Protein AF-A0A1H9R462-F1 (afdb_monomer_lite)

Secondary structure (DSSP, 8-state):
----HHHHHHHHHHHHHHHHTTT---THHHHHHHHHHHHHTT--HHHHHHHHH----TTTTHHHHHHHHHHHTT--HHHHHHHHHHSPPB-TTSTTSB--IIIIIHHHHHHSHHHHHHHHHHHHHHHSTTT--S-HHHHHHHIIIIIHHHHHHHHHHHHHHHHTT---SS-SSHHHHHHHHHHHHHHHHHT-

Foldseek 3Di:
DADFLVNLLVLLVVLCVVVVVVVDDPPCVLLVQLLLLCVLLVHDGLLSSLSSQDDPPVVSLSLVVSLVVCVVVPYDPLSSQLSVLQRWAQDCPDPVRTDDQLPRNLVSLLPRPSSLSSLLSSLLSLPDPVVPPDDPVVSCCPNVVHSVSSLLSSLVSVVVCVVVVDDDRADSPPVRRSVVSVVSVVVVVVVD

Organism: NCBI:txid587636

Sequence (192 aa):
MSFTLDEAIALADSAHRGAVELGHRRGGDRRYAVRRLAEAAGYGPAYQVVAALHDDDEERGLGPLLLHRARDVGAPPEVVAALDSITRRPDPDGPSGWEDYQGSLVPRAAADDIGRVVMLLDGLVAMLPWHAQEPAEAWRLHVELRHVPAQATLLAAEALRRADGLPGSFPVERGAFVRWGIALETRLRGSA

Structure (mmCIF, N/CA/C/O backbone):
data_AF-A0A1H9R462-F1
#
_entry.id   AF-A0A1H9R462-F1
#
loop_
_atom_site.group_PDB
_atom_site.id
_atom_site.type_symbol
_atom_site.label_atom_id
_atom_site.label_alt_id
_atom_site.label_comp_id
_atom_site.label_asym_id
_atom_site.label_entity_id
_atom_site.label_seq_id
_atom_site.pdbx_PDB_ins_code
_atom_site.Cartn_x
_atom_site.Cartn_y
_atom_site.Cartn_z
_atom_site.occupancy
_atom_site.B_iso_or_equiv
_atom_site.auth_seq_id
_atom_site.auth_comp_id
_atom_site.auth_asym_id
_atom_site.auth_atom_id
_atom_site.pdbx_PDB_model_num
ATOM 1 N N . MET A 1 1 ? -15.112 -15.935 13.317 1.00 51.16 1 MET A N 1
ATOM 2 C CA . MET A 1 1 ? -13.764 -15.706 13.879 1.00 51.16 1 MET A CA 1
ATOM 3 C C . MET A 1 1 ? -13.232 -14.439 13.236 1.00 51.16 1 MET A C 1
ATOM 5 O O . MET A 1 1 ? -13.483 -14.259 12.054 1.00 51.16 1 MET A O 1
ATOM 9 N N . SER A 1 2 ? -12.635 -13.524 13.999 1.00 76.06 2 SER A N 1
ATOM 10 C CA . SER A 1 2 ? -12.052 -12.299 13.440 1.00 76.06 2 SER A CA 1
ATOM 11 C C . SER A 1 2 ? -10.657 -12.612 12.914 1.00 76.06 2 SER A C 1
ATOM 13 O O . SER A 1 2 ? -9.812 -13.006 13.711 1.00 76.06 2 SER A O 1
ATOM 15 N N . PHE A 1 3 ? -10.428 -12.434 11.616 1.00 86.50 3 PHE A N 1
ATOM 16 C CA . PHE A 1 3 ? -9.107 -12.566 11.004 1.00 86.50 3 PHE A CA 1
ATOM 17 C C . PHE A 1 3 ? -8.104 -11.603 11.657 1.00 86.50 3 PHE A C 1
ATOM 19 O O . PHE A 1 3 ? -8.355 -10.399 11.755 1.00 86.50 3 PHE A O 1
ATOM 26 N N . THR A 1 4 ? -6.987 -12.140 12.129 1.00 91.75 4 THR A N 1
ATOM 27 C CA . THR A 1 4 ? -5.971 -11.450 12.929 1.00 91.75 4 THR A CA 1
ATOM 28 C C . THR A 1 4 ? -4.704 -11.160 12.125 1.00 91.75 4 THR A C 1
ATOM 30 O O . THR A 1 4 ? -4.478 -11.707 11.045 1.00 91.75 4 THR A O 1
ATOM 33 N N . LEU A 1 5 ? -3.833 -10.309 12.676 1.00 91.38 5 LEU A N 1
ATOM 34 C CA . LEU A 1 5 ? -2.513 -10.053 12.099 1.00 91.38 5 LEU A CA 1
ATOM 35 C C . LEU A 1 5 ? -1.640 -11.317 12.055 1.00 91.38 5 LEU A C 1
ATOM 37 O O . LEU A 1 5 ? -0.950 -11.536 11.065 1.00 91.38 5 LEU A O 1
ATOM 41 N N . ASP A 1 6 ? -1.699 -12.163 13.083 1.00 90.44 6 ASP A N 1
ATOM 42 C CA . ASP A 1 6 ? -0.918 -13.404 13.127 1.00 90.44 6 ASP A CA 1
ATOM 43 C C . ASP A 1 6 ? -1.380 -14.398 12.054 1.00 90.44 6 ASP A C 1
ATOM 45 O O . ASP A 1 6 ? -0.556 -15.014 11.377 1.00 90.44 6 ASP A O 1
ATOM 49 N N . GLU A 1 7 ? -2.693 -14.508 11.829 1.00 91.94 7 GLU A N 1
ATOM 50 C CA . GLU A 1 7 ? -3.252 -15.309 10.733 1.00 91.94 7 GLU A CA 1
ATOM 51 C C . GLU A 1 7 ? -2.858 -14.746 9.366 1.00 91.94 7 GLU A C 1
ATOM 53 O O . GLU A 1 7 ? -2.502 -15.509 8.466 1.00 91.94 7 GLU A O 1
ATOM 58 N N . ALA A 1 8 ? -2.859 -13.419 9.218 1.00 91.38 8 ALA A N 1
ATOM 59 C CA . ALA A 1 8 ? -2.396 -12.755 8.009 1.00 91.38 8 ALA A CA 1
ATOM 60 C C . ALA A 1 8 ? -0.920 -13.067 7.727 1.00 91.38 8 ALA A C 1
ATOM 62 O O . ALA A 1 8 ? -0.594 -13.467 6.613 1.00 91.38 8 ALA A O 1
ATOM 63 N N . ILE A 1 9 ? -0.043 -12.972 8.734 1.00 89.50 9 ILE A N 1
ATOM 64 C CA . ILE A 1 9 ? 1.383 -13.318 8.623 1.00 89.50 9 ILE A CA 1
ATOM 65 C C . ILE A 1 9 ? 1.553 -14.795 8.257 1.00 89.50 9 ILE A C 1
ATOM 67 O O . ILE A 1 9 ? 2.267 -15.111 7.307 1.00 89.50 9 ILE A O 1
ATOM 71 N N . ALA A 1 10 ? 0.857 -15.703 8.945 1.00 89.06 10 ALA A N 1
ATOM 72 C CA . ALA A 1 10 ? 0.939 -17.136 8.670 1.00 89.06 10 ALA A CA 1
ATOM 73 C C . ALA A 1 10 ? 0.482 -17.484 7.242 1.00 89.06 10 ALA A C 1
ATOM 75 O O . ALA A 1 10 ? 1.094 -18.329 6.577 1.00 89.06 10 ALA A O 1
ATOM 76 N N . LEU A 1 11 ? -0.568 -16.817 6.755 1.00 89.62 11 LEU A N 1
ATOM 77 C CA . LEU A 1 11 ? -1.058 -16.943 5.387 1.00 89.62 11 LEU A CA 1
ATOM 78 C C . LEU A 1 11 ? -0.012 -16.452 4.376 1.00 89.62 11 LEU A C 1
ATOM 80 O O . LEU A 1 11 ? 0.315 -17.169 3.424 1.00 89.62 11 LEU A O 1
ATOM 84 N N . ALA A 1 12 ? 0.537 -15.263 4.619 1.00 88.31 12 ALA A N 1
ATOM 85 C CA . ALA A 1 12 ? 1.594 -14.654 3.826 1.00 88.31 12 ALA A CA 1
ATOM 86 C C . ALA A 1 12 ? 2.819 -15.574 3.726 1.00 88.31 12 ALA A C 1
ATOM 88 O O . ALA A 1 12 ? 3.276 -15.894 2.628 1.00 88.31 12 ALA A O 1
ATOM 89 N N . ASP A 1 13 ? 3.319 -16.048 4.864 1.00 85.62 13 ASP A N 1
ATOM 90 C CA . ASP A 1 13 ? 4.461 -16.953 4.940 1.00 85.62 13 ASP A CA 1
ATOM 91 C C . ASP A 1 13 ? 4.166 -18.272 4.231 1.00 85.62 13 ASP A C 1
ATOM 93 O O . ASP A 1 13 ? 5.013 -18.789 3.506 1.00 85.62 13 ASP A O 1
ATOM 97 N N . SER A 1 14 ? 2.948 -18.804 4.363 1.00 85.00 14 SER A N 1
ATOM 98 C CA . SER A 1 14 ? 2.553 -20.013 3.645 1.00 85.00 14 SER A CA 1
ATOM 99 C C . SER A 1 14 ? 2.561 -19.859 2.134 1.00 85.00 14 SER A C 1
ATOM 101 O O . SER A 1 14 ? 2.881 -20.835 1.457 1.00 85.00 14 SER A O 1
ATOM 103 N N . ALA A 1 15 ? 2.173 -18.702 1.604 1.00 81.44 15 ALA A N 1
ATOM 104 C CA . ALA A 1 15 ? 2.236 -18.441 0.170 1.00 81.44 15 ALA A CA 1
ATOM 105 C C . ALA A 1 15 ? 3.695 -18.320 -0.309 1.00 81.44 15 ALA A C 1
ATOM 107 O O . ALA A 1 15 ? 4.037 -18.801 -1.384 1.00 81.44 15 ALA A O 1
ATOM 108 N N . HIS A 1 16 ? 4.575 -17.780 0.539 1.00 77.62 16 HIS A N 1
ATOM 109 C CA . HIS A 1 16 ? 5.984 -17.544 0.226 1.00 77.62 16 HIS A CA 1
ATOM 110 C C . HIS A 1 16 ? 6.918 -18.734 0.501 1.00 77.62 16 HIS A C 1
ATOM 112 O O . HIS A 1 16 ? 8.076 -18.711 0.087 1.00 77.62 16 HIS A O 1
ATOM 118 N N . ARG A 1 17 ? 6.473 -19.800 1.177 1.00 73.19 17 ARG A N 1
ATOM 119 C CA . ARG A 1 17 ? 7.340 -20.967 1.434 1.00 73.19 17 ARG A CA 1
ATOM 120 C C . ARG A 1 17 ? 7.866 -21.618 0.146 1.00 73.19 17 ARG A C 1
ATOM 122 O O . ARG A 1 17 ? 9.036 -21.971 0.108 1.00 73.19 17 ARG A O 1
ATOM 129 N N . GLY A 1 18 ? 7.072 -21.671 -0.927 1.00 60.94 18 GLY A N 1
ATOM 130 C CA . GLY A 1 18 ? 7.541 -22.142 -2.243 1.00 60.94 18 GLY A CA 1
ATOM 131 C C . GLY A 1 18 ? 8.432 -21.140 -2.997 1.00 60.94 18 GLY A C 1
ATOM 132 O O . GLY A 1 18 ? 9.123 -21.504 -3.942 1.00 60.94 18 GLY A O 1
ATOM 133 N N . ALA A 1 19 ? 8.444 -19.875 -2.569 1.00 55.03 19 ALA A N 1
ATOM 134 C CA . ALA A 1 19 ? 9.160 -18.778 -3.215 1.00 55.03 19 ALA A CA 1
ATOM 135 C C . ALA A 1 19 ? 10.650 -18.699 -2.816 1.00 55.03 19 ALA A C 1
ATOM 137 O O . ALA A 1 19 ? 11.483 -18.252 -3.611 1.00 55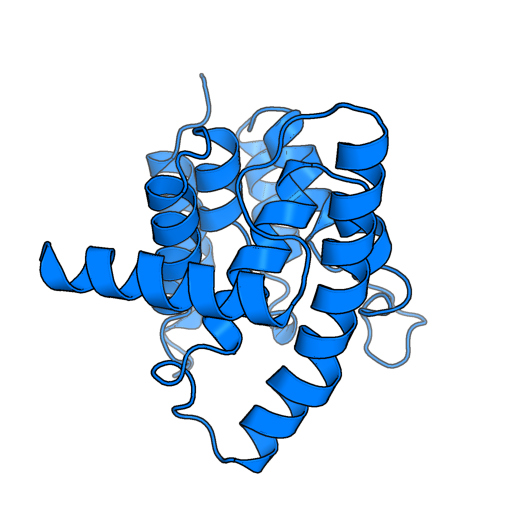.03 19 ALA A O 1
ATOM 138 N N . VAL A 1 20 ? 10.980 -19.132 -1.593 1.00 51.19 20 VAL A N 1
ATOM 139 C CA . VAL A 1 20 ? 12.338 -19.101 -1.014 1.00 51.19 20 VAL A CA 1
ATOM 140 C C . VAL A 1 20 ? 13.232 -20.210 -1.581 1.00 51.19 20 VAL A C 1
ATOM 142 O O . VAL A 1 20 ? 14.434 -20.007 -1.740 1.00 51.19 20 VAL A O 1
ATOM 145 N N . GLU A 1 21 ? 12.656 -21.358 -1.943 1.00 47.78 21 GLU A N 1
ATOM 146 C CA . GLU A 1 21 ? 13.393 -22.499 -2.513 1.00 47.78 21 GLU A CA 1
ATOM 147 C C . GLU A 1 21 ? 13.945 -22.210 -3.921 1.00 47.78 21 GLU A C 1
ATOM 149 O O . GLU A 1 21 ? 14.945 -22.792 -4.331 1.00 47.78 21 GLU A O 1
ATOM 154 N N . LEU A 1 22 ? 13.367 -21.235 -4.630 1.00 45.72 22 LEU A N 1
ATOM 155 C CA . LEU A 1 22 ? 13.790 -20.794 -5.964 1.00 45.72 22 LEU A CA 1
ATOM 156 C C . LEU A 1 22 ? 14.885 -19.706 -5.932 1.00 45.72 22 LEU A C 1
ATOM 158 O O . LEU A 1 22 ? 15.111 -19.014 -6.923 1.00 45.72 22 LEU A O 1
ATOM 162 N N . GLY A 1 23 ? 15.568 -19.513 -4.797 1.00 39.75 23 GLY A N 1
ATOM 163 C CA . GLY A 1 23 ? 16.741 -18.632 -4.690 1.00 39.75 23 GLY A CA 1
ATOM 164 C C . GLY A 1 23 ? 16.439 -17.129 -4.699 1.00 39.75 23 GLY A C 1
ATOM 165 O O . GLY A 1 23 ? 17.341 -16.322 -4.912 1.00 39.75 23 GLY A O 1
ATOM 166 N N . HIS A 1 24 ? 15.185 -16.732 -4.477 1.00 47.50 24 HIS A N 1
ATOM 167 C CA . HIS A 1 24 ? 14.791 -15.322 -4.443 1.00 47.50 24 HIS A CA 1
ATOM 168 C C . HIS A 1 24 ? 14.970 -14.770 -3.023 1.00 47.50 24 HIS A C 1
ATOM 170 O O . HIS A 1 24 ? 14.649 -15.442 -2.036 1.00 47.50 24 HIS A O 1
ATOM 176 N N . ARG A 1 25 ? 15.523 -13.550 -2.908 1.00 48.66 25 ARG A N 1
ATOM 177 C CA . ARG A 1 25 ? 15.675 -12.854 -1.619 1.00 48.66 25 ARG A CA 1
ATOM 178 C C . ARG A 1 25 ? 14.323 -12.836 -0.905 1.00 48.66 25 ARG A C 1
ATOM 180 O O . ARG A 1 25 ? 13.289 -12.633 -1.530 1.00 48.66 25 ARG A O 1
ATOM 187 N N . ARG A 1 26 ? 14.344 -13.082 0.409 1.00 48.25 26 ARG A N 1
ATOM 188 C CA . ARG A 1 26 ? 13.148 -13.184 1.254 1.00 48.25 26 ARG A CA 1
ATOM 189 C C . ARG A 1 26 ? 12.235 -11.968 1.028 1.00 48.25 26 ARG A C 1
ATOM 191 O O . ARG A 1 26 ? 12.470 -10.924 1.628 1.00 48.25 26 ARG A O 1
ATOM 198 N N . GLY A 1 27 ? 11.130 -12.143 0.297 1.00 46.62 27 GLY A N 1
ATOM 199 C CA . GLY A 1 27 ? 9.995 -11.202 0.278 1.00 46.62 27 GLY A CA 1
ATOM 200 C C . GLY A 1 27 ? 9.413 -10.926 1.676 1.00 46.62 27 GLY A C 1
ATOM 201 O O . GLY A 1 27 ? 8.557 -10.066 1.854 1.00 46.62 27 GLY A O 1
ATOM 202 N N . GLY A 1 28 ? 9.896 -11.635 2.704 1.00 54.47 28 GLY A N 1
ATOM 203 C CA . GLY A 1 28 ? 9.675 -11.318 4.110 1.00 54.47 28 GLY A CA 1
ATOM 204 C C . GLY A 1 28 ? 10.279 -9.988 4.576 1.00 54.47 28 GLY A C 1
ATOM 205 O O . GLY A 1 28 ? 9.722 -9.421 5.501 1.00 54.47 28 GLY A O 1
ATOM 206 N N . ASP A 1 29 ? 11.346 -9.449 3.968 1.00 69.38 29 ASP A N 1
ATOM 207 C CA . ASP A 1 29 ? 11.977 -8.212 4.478 1.00 69.38 29 ASP A CA 1
ATOM 208 C C . ASP A 1 29 ? 11.144 -6.958 4.151 1.00 69.38 29 ASP A C 1
ATOM 210 O O . ASP A 1 29 ? 10.842 -6.146 5.024 1.00 69.38 29 ASP A O 1
ATOM 214 N N . ARG A 1 30 ? 10.656 -6.849 2.908 1.00 78.88 30 ARG A N 1
ATOM 215 C CA . ARG A 1 30 ? 9.861 -5.696 2.458 1.00 78.88 30 ARG A CA 1
ATOM 216 C C . ARG A 1 30 ? 8.486 -5.644 3.120 1.00 78.88 30 ARG A C 1
ATOM 218 O O . ARG A 1 30 ? 8.136 -4.626 3.711 1.00 78.88 30 ARG A O 1
ATOM 225 N N . ARG A 1 31 ? 7.741 -6.755 3.122 1.00 83.19 31 ARG A N 1
ATOM 226 C CA . ARG A 1 31 ? 6.412 -6.823 3.760 1.00 83.19 31 ARG A CA 1
ATOM 227 C C . ARG A 1 31 ? 6.478 -6.568 5.261 1.00 83.19 31 ARG A C 1
ATOM 229 O O . ARG A 1 31 ? 5.664 -5.831 5.819 1.00 83.19 31 ARG A O 1
ATOM 236 N N . TYR A 1 32 ? 7.511 -7.102 5.908 1.00 84.44 32 TYR A N 1
ATOM 237 C CA . TYR A 1 32 ? 7.790 -6.818 7.308 1.00 84.44 32 TYR A CA 1
ATOM 238 C C . TYR A 1 32 ? 8.120 -5.339 7.549 1.00 84.44 32 TYR A C 1
ATOM 240 O O . TYR A 1 32 ? 7.593 -4.754 8.497 1.00 84.44 32 TYR A O 1
ATOM 248 N N . ALA A 1 33 ? 8.939 -4.714 6.696 1.00 86.88 33 ALA A N 1
ATOM 249 C CA . ALA A 1 33 ? 9.275 -3.297 6.803 1.00 86.88 33 ALA A CA 1
ATOM 250 C C . ALA A 1 33 ? 8.039 -2.396 6.646 1.00 86.88 33 ALA A C 1
ATOM 252 O O . ALA A 1 33 ? 7.818 -1.520 7.483 1.00 86.88 33 ALA A O 1
ATOM 253 N N . VAL A 1 34 ? 7.187 -2.648 5.647 1.00 91.44 34 VAL A N 1
ATOM 254 C CA . VAL A 1 34 ? 5.936 -1.895 5.441 1.00 91.44 34 VAL A CA 1
ATOM 255 C C . VAL A 1 34 ? 5.006 -2.043 6.644 1.00 91.44 34 VAL A C 1
ATOM 257 O O . VAL A 1 34 ? 4.507 -1.040 7.156 1.00 91.44 34 VAL A O 1
ATOM 260 N N . ARG A 1 35 ? 4.829 -3.266 7.167 1.00 91.88 35 ARG A N 1
ATOM 261 C CA . ARG A 1 35 ? 4.034 -3.516 8.381 1.00 91.88 35 ARG A CA 1
ATOM 262 C C . ARG A 1 35 ? 4.568 -2.727 9.577 1.00 91.88 35 ARG A C 1
ATOM 264 O O . ARG A 1 35 ? 3.791 -2.069 10.265 1.00 91.88 35 ARG A O 1
ATOM 271 N N . ARG A 1 36 ? 5.884 -2.757 9.813 1.00 90.38 36 ARG A N 1
ATOM 272 C CA . ARG A 1 36 ? 6.514 -2.005 10.910 1.00 90.38 36 ARG A CA 1
ATOM 273 C C . ARG A 1 36 ? 6.340 -0.500 10.759 1.00 90.38 36 ARG A C 1
ATOM 275 O O . ARG A 1 36 ? 6.131 0.178 11.758 1.00 90.38 36 ARG A O 1
ATOM 282 N N . LEU A 1 37 ? 6.425 0.029 9.539 1.00 90.56 37 LEU A N 1
ATOM 283 C CA . LEU A 1 37 ? 6.165 1.447 9.294 1.00 90.56 37 LEU A CA 1
ATOM 284 C C . LEU A 1 37 ? 4.698 1.800 9.543 1.00 90.56 37 LEU A C 1
ATOM 286 O O . LEU A 1 37 ? 4.434 2.836 10.147 1.00 90.56 37 LEU A O 1
ATOM 290 N N . ALA A 1 38 ? 3.758 0.943 9.136 1.00 92.56 38 ALA A N 1
ATOM 291 C CA . ALA A 1 38 ? 2.337 1.146 9.405 1.00 92.56 38 ALA A CA 1
ATOM 292 C C . ALA A 1 38 ? 2.059 1.197 10.918 1.00 92.56 38 ALA A C 1
ATOM 294 O O . ALA A 1 38 ? 1.419 2.131 11.400 1.00 92.56 38 ALA A O 1
ATOM 295 N N . GLU A 1 39 ? 2.609 0.244 11.672 1.00 92.12 39 GLU A N 1
ATOM 296 C CA . GLU A 1 39 ? 2.528 0.195 13.134 1.00 92.12 39 GLU A CA 1
ATOM 297 C C . GLU A 1 39 ? 3.143 1.447 13.782 1.00 92.12 39 GLU A C 1
ATOM 299 O O . GLU A 1 39 ? 2.500 2.121 14.585 1.00 92.12 39 GLU A O 1
ATOM 304 N N . ALA A 1 40 ? 4.361 1.819 13.382 1.00 90.31 40 ALA A N 1
ATOM 305 C CA . ALA A 1 40 ? 5.079 2.961 13.944 1.00 90.31 40 ALA A CA 1
ATOM 306 C C . ALA A 1 40 ? 4.424 4.314 13.627 1.00 90.31 40 ALA A C 1
ATOM 308 O O . ALA A 1 40 ? 4.543 5.262 14.404 1.00 90.31 40 ALA A O 1
ATOM 309 N N . ALA A 1 41 ? 3.732 4.409 12.492 1.00 89.44 41 ALA A N 1
ATOM 310 C CA . ALA A 1 41 ? 2.932 5.568 12.115 1.00 89.44 41 ALA A CA 1
ATOM 311 C C . ALA A 1 41 ? 1.571 5.622 12.839 1.00 89.44 41 ALA A C 1
ATOM 313 O O . ALA A 1 41 ? 0.816 6.571 12.631 1.00 89.44 41 ALA A O 1
ATOM 314 N N . GLY A 1 42 ? 1.259 4.637 13.690 1.00 90.44 42 GLY A N 1
ATOM 315 C CA . GLY A 1 42 ? 0.027 4.583 14.475 1.00 90.44 42 GLY A CA 1
ATOM 316 C C . GLY A 1 42 ? -1.195 4.111 13.688 1.00 90.44 42 GLY A C 1
ATOM 317 O O . GLY A 1 42 ? -2.321 4.369 14.112 1.00 90.44 42 GLY A O 1
ATOM 318 N N . TYR A 1 43 ? -1.007 3.444 12.545 1.00 91.81 43 TYR A N 1
ATOM 319 C CA . TYR A 1 43 ? -2.128 2.895 11.789 1.00 91.81 43 TYR A CA 1
ATOM 320 C C . TYR A 1 43 ? -2.723 1.658 12.468 1.00 91.81 43 TYR A C 1
ATOM 322 O O . TYR A 1 43 ? -2.019 0.816 13.036 1.00 91.81 43 TYR A O 1
ATOM 330 N N . GLY A 1 44 ? -4.051 1.556 12.385 1.00 91.62 44 GLY A N 1
ATOM 331 C CA . GLY A 1 44 ? -4.821 0.500 13.032 1.00 91.62 44 GLY A CA 1
ATOM 332 C C . GLY A 1 44 ? -4.586 -0.902 12.446 1.00 91.62 44 GLY A C 1
ATOM 333 O O . GLY A 1 44 ? -3.936 -1.052 11.408 1.00 91.62 44 GLY A O 1
ATOM 334 N N . PRO A 1 45 ? -5.165 -1.944 13.073 1.00 93.38 45 PRO A N 1
ATOM 335 C CA . PRO A 1 45 ? -4.908 -3.343 12.720 1.00 93.38 45 PRO A CA 1
ATOM 336 C C . PRO A 1 45 ? -5.148 -3.692 11.246 1.00 93.38 45 PRO A C 1
ATOM 338 O O . PRO A 1 45 ? -4.362 -4.434 10.666 1.00 93.38 45 PRO A O 1
ATOM 341 N N . ALA A 1 46 ? -6.177 -3.119 10.611 1.00 95.06 46 ALA A N 1
ATOM 342 C CA . ALA A 1 46 ? -6.487 -3.390 9.205 1.00 95.06 46 ALA A CA 1
ATOM 343 C C . ALA A 1 46 ? -5.334 -3.001 8.258 1.00 95.06 46 ALA A C 1
ATOM 345 O O . ALA A 1 46 ? -4.993 -3.763 7.359 1.00 95.06 46 ALA A O 1
ATOM 346 N N . TYR A 1 47 ? -4.661 -1.873 8.509 1.00 95.50 47 TYR A N 1
ATOM 347 C CA . TYR A 1 47 ? -3.497 -1.441 7.727 1.00 95.50 47 TYR A CA 1
ATOM 348 C C . TYR A 1 47 ? -2.325 -2.404 7.874 1.00 95.50 47 TYR A C 1
ATOM 350 O O . TYR A 1 47 ? -1.641 -2.702 6.902 1.00 95.50 47 TYR A O 1
ATOM 358 N N . GLN A 1 48 ? -2.101 -2.907 9.088 1.00 94.50 48 GLN A N 1
ATOM 359 C CA . GLN A 1 48 ? -1.022 -3.850 9.368 1.00 94.50 48 GLN A CA 1
ATOM 360 C C . GLN A 1 48 ? -1.293 -5.216 8.732 1.00 94.50 48 GLN A C 1
ATOM 362 O O . GLN A 1 48 ? -0.370 -5.835 8.210 1.00 94.50 48 GLN A O 1
ATOM 367 N N . VAL A 1 49 ? -2.554 -5.662 8.729 1.00 95.25 49 VAL A N 1
ATOM 368 C CA . VAL A 1 49 ? -2.992 -6.886 8.044 1.00 95.25 49 VAL A CA 1
ATOM 369 C C . VAL A 1 49 ? -2.784 -6.763 6.535 1.00 95.25 49 VAL A C 1
ATOM 371 O O . VAL A 1 49 ? -2.163 -7.636 5.932 1.00 95.25 49 VAL A O 1
ATOM 374 N N . VAL A 1 50 ? -3.238 -5.664 5.926 1.00 96.44 50 VAL A N 1
ATOM 375 C CA . VAL A 1 50 ? -3.036 -5.420 4.490 1.00 96.44 50 VAL A CA 1
ATOM 376 C C . VAL A 1 50 ? -1.544 -5.284 4.180 1.00 96.44 50 VAL A C 1
ATOM 378 O O . VAL A 1 50 ? -1.077 -5.875 3.219 1.00 96.44 50 VAL A O 1
ATOM 381 N N . ALA A 1 51 ? -0.756 -4.621 5.028 1.00 94.06 51 ALA A N 1
ATOM 382 C CA . ALA A 1 51 ? 0.699 -4.556 4.887 1.00 94.06 51 ALA A CA 1
ATOM 383 C C . ALA A 1 51 ? 1.399 -5.921 5.047 1.00 94.06 51 ALA A C 1
ATOM 385 O O . ALA A 1 51 ? 2.452 -6.135 4.459 1.00 94.06 51 ALA A O 1
ATOM 386 N N . ALA A 1 52 ? 0.849 -6.867 5.808 1.00 91.62 52 ALA A N 1
ATOM 387 C CA . ALA A 1 52 ? 1.404 -8.221 5.887 1.00 91.62 52 ALA A CA 1
ATOM 388 C C . ALA A 1 52 ? 1.103 -9.048 4.622 1.00 91.62 52 ALA A C 1
ATOM 390 O O . ALA A 1 52 ? 1.902 -9.901 4.230 1.00 91.62 52 ALA A O 1
ATOM 391 N N . LEU A 1 53 ? -0.047 -8.787 3.997 1.00 92.31 53 LEU A N 1
ATOM 392 C CA . LEU A 1 53 ? -0.572 -9.539 2.857 1.00 92.31 53 LEU A CA 1
ATOM 393 C C . LEU A 1 53 ? -0.307 -8.889 1.497 1.00 92.31 53 LEU A C 1
ATOM 395 O O . LEU A 1 53 ? -0.473 -9.569 0.489 1.00 92.31 53 LEU A O 1
ATOM 399 N N . HIS A 1 54 ? 0.082 -7.612 1.444 1.00 90.56 54 HIS A N 1
ATOM 400 C CA . HIS A 1 54 ? 0.484 -6.992 0.187 1.00 90.56 54 HIS A CA 1
ATOM 401 C C . HIS A 1 54 ? 1.720 -7.709 -0.343 1.00 90.56 54 HIS A C 1
ATOM 403 O O . HIS A 1 54 ? 2.613 -8.087 0.418 1.00 90.56 54 HIS A O 1
ATOM 409 N N . ASP A 1 55 ? 1.742 -7.908 -1.647 1.00 80.94 55 ASP A N 1
ATOM 410 C CA . ASP A 1 55 ? 2.828 -8.574 -2.335 1.00 80.94 55 ASP A CA 1
ATOM 411 C C . ASP A 1 55 ? 2.997 -7.912 -3.695 1.00 80.94 55 ASP A C 1
ATOM 413 O O . ASP A 1 55 ? 2.008 -7.582 -4.357 1.00 80.94 55 ASP A O 1
ATOM 417 N N . ASP A 1 56 ? 4.246 -7.686 -4.077 1.00 67.81 56 ASP A N 1
ATOM 418 C CA . ASP A 1 56 ? 4.633 -7.103 -5.352 1.00 67.81 56 ASP A CA 1
ATOM 419 C C . ASP A 1 56 ? 5.261 -8.129 -6.309 1.00 67.81 56 ASP A C 1
ATOM 421 O O . ASP A 1 56 ? 5.620 -7.766 -7.431 1.00 67.81 56 ASP A O 1
ATOM 425 N N . ASP A 1 57 ? 5.349 -9.407 -5.913 1.00 72.69 57 ASP A N 1
ATOM 426 C CA . ASP A 1 57 ? 5.790 -10.507 -6.777 1.00 72.69 57 ASP A CA 1
ATOM 427 C C . ASP A 1 57 ? 4.686 -10.900 -7.780 1.00 72.69 57 ASP A C 1
ATOM 429 O O . ASP A 1 57 ? 3.894 -11.837 -7.606 1.00 72.69 57 ASP A O 1
ATOM 433 N N . GLU A 1 58 ? 4.624 -10.113 -8.854 1.00 68.25 58 GLU A N 1
ATOM 434 C CA . GLU A 1 58 ? 3.704 -10.290 -9.978 1.00 68.25 58 GLU A CA 1
ATOM 435 C C . GLU A 1 58 ? 4.015 -11.548 -10.795 1.00 68.25 58 GLU A C 1
ATOM 437 O O . GLU A 1 58 ? 3.093 -12.206 -11.276 1.00 68.25 58 GLU A O 1
ATOM 442 N N . GLU A 1 59 ? 5.291 -11.930 -10.922 1.00 67.81 59 GLU A N 1
ATOM 443 C CA . GLU A 1 59 ? 5.708 -13.097 -11.714 1.00 67.81 59 GLU A CA 1
ATOM 444 C C . GLU A 1 59 ? 5.119 -14.401 -11.167 1.00 67.81 59 GLU A C 1
ATOM 446 O O . GLU A 1 59 ? 4.833 -15.332 -11.922 1.00 67.81 59 GLU A O 1
ATOM 451 N N . ARG A 1 60 ? 4.890 -14.462 -9.853 1.00 71.19 60 ARG A N 1
ATOM 452 C CA . ARG A 1 60 ? 4.314 -15.633 -9.183 1.00 71.19 60 ARG A CA 1
ATOM 453 C C . ARG A 1 60 ? 2.814 -15.540 -8.955 1.00 71.19 60 ARG A C 1
ATOM 455 O O . ARG A 1 60 ? 2.221 -16.502 -8.466 1.00 71.19 60 ARG A O 1
ATOM 462 N N . GLY A 1 61 ? 2.196 -14.404 -9.283 1.00 80.12 61 GLY A N 1
ATOM 463 C CA . GLY A 1 61 ? 0.772 -14.180 -9.047 1.00 80.12 61 GLY A CA 1
ATOM 464 C C . GLY A 1 61 ? 0.381 -14.328 -7.571 1.00 80.12 61 GLY A C 1
ATOM 465 O O . GLY A 1 61 ? -0.741 -14.748 -7.269 1.00 80.12 61 GLY A O 1
ATOM 466 N N . LEU A 1 62 ? 1.295 -14.013 -6.644 1.00 84.75 62 LEU A N 1
ATOM 467 C CA . LEU A 1 62 ? 1.057 -14.191 -5.210 1.00 84.75 62 LEU A CA 1
ATOM 468 C C . LEU A 1 62 ? 0.006 -13.220 -4.672 1.00 84.75 62 LEU A C 1
ATOM 470 O O . LEU A 1 62 ? -0.805 -13.626 -3.843 1.00 84.75 62 LEU A O 1
ATOM 474 N N . GLY A 1 63 ? -0.053 -11.989 -5.188 1.00 86.06 63 GLY A N 1
ATOM 475 C CA . GLY A 1 63 ? -1.095 -11.020 -4.836 1.00 86.06 63 GLY A CA 1
ATOM 476 C C . GLY A 1 63 ? -2.513 -11.587 -5.023 1.00 86.06 63 GLY A C 1
ATOM 477 O O . GLY A 1 63 ? -3.250 -11.710 -4.040 1.00 86.06 63 GLY A O 1
ATOM 478 N N . PRO A 1 64 ? -2.902 -12.024 -6.240 1.00 90.06 64 PRO A N 1
ATOM 479 C CA . PRO A 1 64 ? -4.195 -12.671 -6.472 1.00 90.06 64 PRO A CA 1
ATOM 480 C C . PRO A 1 64 ? -4.454 -13.895 -5.582 1.00 90.06 64 PRO A C 1
ATOM 482 O O . PRO A 1 64 ? -5.570 -14.071 -5.088 1.00 90.06 64 PRO A O 1
ATOM 485 N N . LEU A 1 65 ? -3.432 -14.725 -5.335 1.00 89.19 65 LEU A N 1
ATOM 486 C CA . LEU A 1 65 ? -3.545 -15.882 -4.445 1.00 89.19 65 LEU A CA 1
ATOM 487 C C . LEU A 1 65 ? -3.834 -15.466 -2.995 1.00 89.19 65 LEU A C 1
ATOM 489 O O . LEU A 1 65 ? -4.709 -16.048 -2.353 1.00 89.19 65 LEU A O 1
ATOM 493 N N . LEU A 1 66 ? -3.111 -14.476 -2.471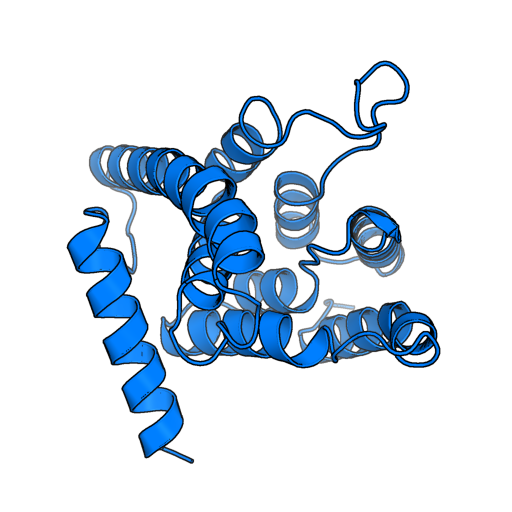 1.00 91.19 66 LEU A N 1
ATOM 494 C CA . LEU A 1 66 ? -3.286 -13.961 -1.114 1.00 91.19 66 LEU A CA 1
ATOM 495 C C . LEU A 1 66 ? -4.650 -13.296 -0.949 1.00 91.19 66 LEU A C 1
ATOM 497 O O . LEU A 1 66 ? -5.329 -13.556 0.043 1.00 91.19 66 LEU A O 1
ATOM 501 N N . LEU A 1 67 ? -5.092 -12.525 -1.943 1.00 93.88 67 LEU A N 1
ATOM 502 C CA . LEU A 1 67 ? -6.431 -11.945 -1.979 1.00 93.88 67 LEU A CA 1
ATOM 503 C C . LEU A 1 67 ? -7.521 -13.025 -1.949 1.00 93.88 67 LEU A C 1
ATOM 505 O O . LEU A 1 67 ? -8.471 -12.921 -1.171 1.00 93.88 67 LEU A O 1
ATOM 509 N N . HIS A 1 68 ? -7.394 -14.074 -2.767 1.00 92.94 68 HIS A N 1
ATOM 510 C CA . HIS A 1 68 ? -8.356 -15.175 -2.775 1.00 92.94 68 HIS A CA 1
ATOM 511 C C . HIS A 1 68 ? -8.383 -15.907 -1.431 1.00 92.94 68 HIS A C 1
ATOM 513 O O . HIS A 1 68 ? -9.454 -16.082 -0.853 1.00 92.94 68 HIS A O 1
ATOM 519 N N . ARG A 1 69 ? -7.215 -16.252 -0.882 1.00 92.62 69 ARG A N 1
ATOM 520 C CA . ARG A 1 69 ? -7.135 -16.937 0.411 1.00 92.62 69 ARG A CA 1
ATOM 521 C C . ARG A 1 69 ? -7.658 -16.082 1.560 1.00 92.62 69 ARG A C 1
ATOM 523 O O . ARG A 1 69 ? -8.315 -16.623 2.440 1.00 92.62 69 ARG A O 1
ATOM 530 N N . ALA A 1 70 ? -7.415 -14.770 1.549 1.00 93.19 70 ALA A N 1
ATOM 531 C CA . ALA A 1 70 ? -7.972 -13.849 2.540 1.00 93.19 70 ALA A CA 1
ATOM 532 C C . ALA A 1 70 ? -9.512 -13.853 2.511 1.00 93.19 70 ALA A C 1
ATOM 534 O O . ALA A 1 70 ? -10.146 -13.848 3.565 1.00 93.19 70 ALA A O 1
ATOM 535 N N . ARG A 1 71 ? -10.122 -13.929 1.318 1.00 94.69 71 ARG A N 1
ATOM 536 C CA . ARG A 1 71 ? -11.580 -14.094 1.172 1.00 94.69 71 ARG A CA 1
ATOM 537 C C . ARG A 1 71 ? -12.056 -15.429 1.744 1.00 94.69 71 ARG A C 1
ATOM 539 O O . ARG A 1 71 ? -13.011 -15.440 2.514 1.00 94.69 71 ARG A O 1
ATOM 546 N N . ASP A 1 72 ? -11.372 -16.522 1.418 1.00 94.12 72 ASP A N 1
ATOM 547 C CA . ASP A 1 72 ? -11.773 -17.874 1.831 1.00 94.12 72 ASP A CA 1
ATOM 548 C C . ASP A 1 72 ? -11.743 -18.066 3.352 1.00 94.12 72 ASP A C 1
ATOM 550 O O . ASP A 1 72 ? -12.605 -18.740 3.915 1.00 94.12 72 ASP A O 1
ATOM 554 N N . VAL A 1 73 ? -10.777 -17.444 4.035 1.00 91.69 73 VAL A N 1
ATOM 555 C CA . VAL A 1 73 ? -10.666 -17.493 5.504 1.00 91.69 73 VAL A CA 1
ATOM 556 C C . VAL A 1 73 ? -11.538 -16.451 6.216 1.00 91.69 73 VAL A C 1
ATOM 558 O O . VAL A 1 73 ? -11.518 -16.372 7.443 1.00 91.69 73 VAL A O 1
ATOM 561 N N . GLY A 1 74 ? -12.321 -15.663 5.473 1.00 93.00 74 GLY A N 1
ATOM 562 C CA . GLY A 1 74 ? -13.262 -14.694 6.033 1.00 93.00 74 GLY A CA 1
ATOM 563 C C . GLY A 1 74 ? -12.606 -13.433 6.598 1.00 93.00 74 GLY A C 1
ATOM 564 O O . GLY A 1 74 ? -13.035 -12.940 7.644 1.00 93.00 74 GLY A O 1
ATOM 565 N N . ALA A 1 75 ? -11.571 -12.907 5.934 1.00 94.81 75 ALA A N 1
ATOM 566 C CA . ALA A 1 75 ? -10.994 -11.613 6.289 1.00 94.81 75 ALA A CA 1
ATOM 567 C C . ALA A 1 75 ? -12.050 -10.482 6.247 1.00 94.81 75 ALA A C 1
ATOM 569 O O . ALA A 1 75 ? -12.972 -10.537 5.427 1.00 94.81 75 ALA A O 1
ATOM 570 N N . PRO A 1 76 ? -11.927 -9.449 7.108 1.00 95.50 76 PRO A N 1
ATOM 571 C CA . PRO A 1 76 ? -12.843 -8.319 7.140 1.00 95.50 76 PRO A CA 1
ATOM 572 C C . PRO A 1 76 ? -13.040 -7.674 5.760 1.00 95.50 76 PRO A C 1
ATOM 574 O O . PRO A 1 76 ? -12.066 -7.560 5.005 1.00 95.50 76 PRO A O 1
ATOM 577 N N . PRO A 1 77 ? -14.260 -7.217 5.420 1.00 95.75 77 PRO A N 1
ATOM 578 C CA . PRO A 1 77 ? -14.544 -6.611 4.121 1.00 95.75 77 PRO A CA 1
ATOM 579 C C . PRO A 1 77 ? -13.603 -5.459 3.757 1.00 95.75 77 PRO A C 1
ATOM 581 O O . PRO A 1 77 ? -13.186 -5.360 2.608 1.00 95.75 77 PRO A O 1
ATOM 584 N N . GLU A 1 78 ? -13.220 -4.628 4.726 1.00 96.31 78 GLU A N 1
ATOM 585 C CA . GLU A 1 78 ? -12.285 -3.518 4.536 1.00 96.31 78 GLU A CA 1
ATOM 586 C C . GLU A 1 78 ? -10.864 -3.988 4.195 1.00 96.31 78 GLU A C 1
ATOM 588 O O . GLU A 1 78 ? -10.196 -3.373 3.369 1.00 96.31 78 GLU A O 1
ATOM 593 N N . VAL A 1 79 ? -10.415 -5.114 4.759 1.00 96.56 79 VAL A N 1
ATOM 594 C CA . VAL A 1 79 ? -9.119 -5.727 4.426 1.00 96.56 79 VAL A CA 1
ATOM 595 C C . VAL A 1 79 ? -9.163 -6.304 3.016 1.00 96.56 79 VAL A C 1
ATOM 597 O O . VAL A 1 79 ? -8.227 -6.119 2.244 1.00 96.56 79 VAL A O 1
ATOM 600 N N . VAL A 1 80 ? -10.254 -6.987 2.662 1.00 97.00 80 VAL A N 1
ATOM 601 C CA . VAL A 1 80 ? -10.434 -7.566 1.324 1.00 97.00 80 VAL A CA 1
ATOM 602 C C . VAL A 1 80 ? -10.524 -6.475 0.259 1.00 97.00 80 VAL A C 1
ATOM 604 O O . VAL A 1 80 ? -9.920 -6.627 -0.800 1.00 97.00 80 VAL A O 1
ATOM 607 N N . ALA A 1 81 ? -11.252 -5.387 0.520 1.00 97.81 81 ALA A N 1
ATOM 608 C CA . ALA A 1 81 ? -11.366 -4.252 -0.394 1.00 97.81 81 ALA A CA 1
ATOM 609 C C . ALA A 1 81 ? -10.009 -3.568 -0.607 1.00 97.81 81 ALA A C 1
ATOM 611 O O . ALA A 1 81 ? -9.604 -3.341 -1.748 1.00 97.81 81 ALA A O 1
ATOM 612 N N . ALA A 1 82 ? -9.269 -3.343 0.478 1.00 97.81 82 ALA A N 1
ATOM 613 C CA . ALA A 1 82 ? -7.938 -2.764 0.422 1.00 97.81 82 ALA A CA 1
ATOM 614 C C . ALA A 1 82 ? -6.951 -3.659 -0.336 1.00 97.81 82 ALA A C 1
ATOM 616 O O . ALA A 1 82 ? -6.254 -3.175 -1.227 1.00 97.81 82 ALA A O 1
ATOM 617 N N . LEU A 1 83 ? -6.923 -4.966 -0.044 1.00 96.44 83 LEU A N 1
ATOM 618 C CA . LEU A 1 83 ? -6.088 -5.921 -0.777 1.00 96.44 83 LEU A CA 1
ATOM 619 C C . LEU A 1 83 ? -6.463 -5.980 -2.248 1.00 96.44 83 LEU A C 1
ATOM 621 O O . LEU A 1 83 ? -5.568 -5.978 -3.087 1.00 96.44 83 LEU A O 1
ATOM 625 N N . ASP A 1 84 ? -7.759 -6.002 -2.566 1.00 96.56 84 ASP A N 1
ATOM 626 C CA . ASP A 1 84 ? -8.211 -5.947 -3.949 1.00 96.56 84 ASP A CA 1
ATOM 627 C C . ASP A 1 84 ? -7.619 -4.711 -4.615 1.00 96.56 84 ASP A C 1
ATOM 629 O O . ASP A 1 84 ? -6.920 -4.875 -5.609 1.00 96.56 84 ASP A O 1
ATOM 633 N N . SER A 1 85 ? -7.779 -3.523 -4.016 1.00 97.62 85 SER A N 1
ATOM 634 C CA . SER A 1 85 ? -7.336 -2.233 -4.567 1.00 97.62 85 SER A CA 1
ATOM 635 C C . SER A 1 85 ? -5.848 -2.159 -4.934 1.00 97.62 85 SER A C 1
ATOM 637 O O . SER A 1 85 ? -5.513 -1.467 -5.893 1.00 97.62 85 SER A O 1
ATOM 639 N N . ILE A 1 86 ? -4.984 -2.896 -4.225 1.00 95.56 86 ILE A N 1
ATOM 640 C CA . ILE A 1 86 ? -3.523 -2.901 -4.421 1.00 95.56 86 ILE A CA 1
ATOM 641 C C . ILE A 1 86 ? -3.000 -4.165 -5.112 1.00 95.56 86 ILE A C 1
ATOM 643 O O . ILE A 1 86 ? -1.817 -4.248 -5.430 1.00 95.56 86 ILE A O 1
ATOM 647 N N . THR A 1 87 ? -3.862 -5.150 -5.364 1.00 94.00 87 THR A N 1
ATOM 648 C CA . THR A 1 87 ? -3.491 -6.381 -6.066 1.00 94.00 87 THR A CA 1
ATOM 649 C C . THR A 1 87 ? -3.637 -6.179 -7.565 1.00 94.00 87 THR A C 1
ATOM 651 O O . THR A 1 87 ? -4.741 -5.901 -8.048 1.00 94.00 87 THR A O 1
ATOM 654 N N . ARG A 1 88 ? -2.539 -6.364 -8.306 1.00 91.88 88 ARG A N 1
ATOM 655 C CA . ARG A 1 88 ? -2.539 -6.295 -9.770 1.00 91.88 88 ARG A CA 1
ATOM 656 C C . ARG A 1 88 ? -3.374 -7.434 -10.365 1.00 91.88 88 ARG A C 1
ATOM 658 O O . ARG A 1 88 ? -3.240 -8.592 -9.968 1.00 91.88 88 ARG A O 1
ATOM 665 N N . ARG A 1 89 ? -4.258 -7.109 -11.303 1.00 91.81 89 ARG A N 1
ATOM 666 C CA . ARG A 1 89 ? -5.175 -8.053 -11.956 1.00 91.81 89 ARG A CA 1
ATOM 667 C C . ARG A 1 89 ? -4.559 -8.627 -13.236 1.00 91.81 89 ARG A C 1
ATOM 669 O O . ARG A 1 89 ? -3.922 -7.869 -13.969 1.00 91.81 89 ARG A O 1
ATOM 676 N N . PRO A 1 90 ? -4.754 -9.925 -13.531 1.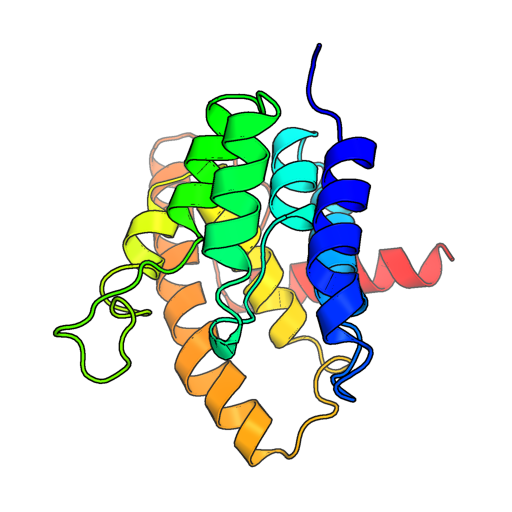00 90.50 90 PRO A N 1
ATOM 677 C CA . PRO A 1 90 ? -4.393 -10.484 -14.828 1.00 90.50 90 PRO A CA 1
ATOM 678 C C . PRO A 1 90 ? -5.151 -9.773 -15.950 1.00 90.50 90 PRO A C 1
ATOM 680 O O . PRO A 1 90 ? -6.356 -9.545 -15.838 1.00 90.50 90 PRO A O 1
ATOM 683 N N . ASP A 1 91 ? -4.442 -9.460 -17.025 1.00 91.56 91 ASP A N 1
ATOM 684 C CA . ASP A 1 91 ? -4.992 -8.875 -18.244 1.00 91.56 91 ASP A CA 1
ATOM 685 C C . ASP A 1 91 ? -4.371 -9.601 -19.446 1.00 91.56 91 ASP A C 1
ATOM 687 O O . ASP A 1 91 ? -3.259 -9.259 -19.856 1.00 91.56 91 ASP A O 1
ATOM 691 N N . PRO A 1 92 ? -5.034 -10.646 -19.978 1.00 87.44 92 PRO A N 1
ATOM 692 C CA . PRO A 1 92 ? -4.477 -11.470 -21.048 1.00 87.44 92 PRO A CA 1
ATOM 693 C C . PRO A 1 92 ? -4.303 -10.703 -22.365 1.00 87.44 92 PRO A C 1
ATOM 695 O O . PRO A 1 92 ? -3.512 -11.130 -23.204 1.00 87.44 92 PRO A O 1
ATOM 698 N N . ASP A 1 93 ? -5.014 -9.585 -22.533 1.00 89.81 93 ASP A N 1
ATOM 699 C CA . ASP A 1 93 ? -4.938 -8.728 -23.716 1.00 89.81 93 ASP A CA 1
ATOM 700 C C . ASP A 1 93 ? -3.893 -7.606 -23.545 1.00 89.81 93 ASP A C 1
ATOM 702 O O . ASP A 1 93 ? -3.504 -6.942 -24.511 1.00 89.81 93 ASP A O 1
ATOM 706 N N . GLY A 1 94 ? -3.408 -7.404 -22.317 1.00 83.81 94 GLY A N 1
ATOM 707 C CA . GLY A 1 94 ? -2.381 -6.432 -21.979 1.00 83.81 94 GLY A CA 1
ATOM 708 C C . GLY A 1 94 ? -0.974 -6.886 -22.396 1.00 83.81 94 GLY A C 1
ATOM 709 O O . GLY A 1 94 ? -0.646 -8.072 -22.351 1.00 83.81 94 GLY A O 1
ATOM 710 N N . PRO A 1 95 ? -0.060 -5.949 -22.715 1.00 83.69 95 PRO A N 1
ATOM 711 C CA . PRO A 1 95 ? 1.283 -6.271 -23.215 1.00 83.69 95 PRO A CA 1
ATOM 712 C C . PRO A 1 95 ? 2.156 -7.038 -22.210 1.00 83.69 95 PRO A C 1
ATOM 714 O O . PRO A 1 95 ? 3.163 -7.624 -22.595 1.00 83.69 95 PRO A O 1
ATOM 717 N N . SER A 1 96 ? 1.786 -7.018 -20.925 1.00 83.62 96 SER A N 1
ATOM 718 C CA . SER A 1 96 ? 2.494 -7.719 -19.849 1.00 83.62 96 SER A CA 1
ATOM 719 C C . SER A 1 96 ? 1.741 -8.931 -19.289 1.00 83.62 96 SER A C 1
ATOM 721 O O . SER A 1 96 ? 2.252 -9.575 -18.380 1.00 83.62 96 SER A O 1
ATOM 723 N N . GLY A 1 97 ? 0.532 -9.234 -19.782 1.00 88.44 97 GLY A N 1
ATOM 724 C CA . GLY A 1 97 ? -0.360 -10.222 -19.156 1.00 88.44 97 GLY A CA 1
ATOM 725 C C . GLY A 1 97 ? -1.026 -9.738 -17.855 1.00 88.44 97 GLY A C 1
ATOM 726 O O . GLY A 1 97 ? -1.738 -10.498 -17.197 1.00 88.44 97 GLY A O 1
ATOM 727 N N . TRP A 1 98 ? -0.799 -8.477 -17.481 1.00 89.88 98 TRP A N 1
ATOM 728 C CA . TRP A 1 98 ? -1.266 -7.836 -16.252 1.00 89.88 98 TRP A CA 1
ATOM 729 C C . TRP A 1 98 ? -1.776 -6.422 -16.540 1.00 89.88 98 TRP A C 1
ATOM 731 O O . TRP A 1 98 ? -1.220 -5.736 -17.406 1.00 89.88 98 TRP A O 1
ATOM 741 N N . GLU A 1 99 ? -2.780 -5.971 -15.776 1.00 92.00 99 GLU A N 1
ATOM 742 C CA . GLU A 1 99 ? -3.382 -4.634 -15.911 1.00 92.00 99 GLU A CA 1
ATOM 743 C C . GLU A 1 99 ? -2.318 -3.531 -15.837 1.00 92.00 99 GLU A C 1
ATOM 745 O O . GLU A 1 99 ? -1.299 -3.698 -15.170 1.00 92.00 99 GLU A O 1
ATOM 750 N N . ASP A 1 100 ? -2.524 -2.379 -16.469 1.00 91.31 100 ASP A N 1
ATOM 751 C CA . ASP A 1 100 ? -1.512 -1.320 -16.448 1.00 91.31 100 ASP A CA 1
ATOM 752 C C . ASP A 1 100 ? -1.264 -0.761 -15.030 1.00 91.31 100 ASP A C 1
ATOM 754 O O . ASP A 1 100 ? -2.188 -0.336 -14.331 1.00 91.31 100 ASP A O 1
ATOM 758 N N . TYR A 1 101 ? 0.003 -0.734 -14.602 1.00 90.44 101 TYR A N 1
ATOM 759 C CA . TYR A 1 101 ? 0.368 -0.340 -13.238 1.00 90.44 101 TYR A CA 1
ATOM 760 C C . TYR A 1 101 ? 0.025 1.131 -12.963 1.00 90.44 101 TYR A C 1
ATOM 762 O O . TYR A 1 101 ? -0.652 1.438 -11.982 1.00 90.44 101 TYR A O 1
ATOM 770 N N . GLN A 1 102 ? 0.459 2.047 -13.837 1.00 92.25 102 GLN A N 1
ATOM 771 C CA . GLN A 1 102 ? 0.272 3.489 -13.626 1.00 92.25 102 GLN A CA 1
ATOM 772 C C . GLN A 1 102 ? -1.144 3.956 -13.974 1.00 92.25 102 GLN A C 1
ATOM 774 O O . GLN A 1 102 ? -1.688 4.824 -13.297 1.00 92.25 102 GLN A O 1
ATOM 779 N N . GLY A 1 103 ? -1.739 3.406 -15.029 1.00 92.50 103 GLY A N 1
ATOM 780 C CA . GLY A 1 103 ? -3.037 3.818 -15.551 1.00 92.50 103 GLY A CA 1
ATOM 781 C C . GLY A 1 103 ? -4.231 3.110 -14.921 1.00 92.50 103 GLY A C 1
ATOM 782 O O . GLY A 1 103 ? -5.337 3.634 -15.023 1.00 92.50 103 GLY A O 1
ATOM 783 N N . SER A 1 104 ? -4.039 1.961 -14.259 1.00 93.62 104 SER A N 1
ATOM 784 C CA . SER A 1 104 ? -5.143 1.193 -13.655 1.00 93.62 104 SER A CA 1
ATOM 785 C C . SER A 1 104 ? -4.933 0.905 -12.170 1.00 93.62 104 SER A C 1
ATOM 787 O O . SER A 1 104 ? -5.753 1.326 -11.351 1.00 93.62 104 SER A O 1
ATOM 789 N N . LEU A 1 105 ? -3.834 0.241 -11.793 1.00 94.81 105 LEU A N 1
ATOM 790 C CA . LEU A 1 105 ? -3.621 -0.173 -10.401 1.00 94.81 105 LEU A CA 1
ATOM 791 C C . LEU A 1 105 ? -3.457 1.024 -9.454 1.00 94.81 105 LEU A C 1
ATOM 793 O O . LEU A 1 105 ? -4.164 1.120 -8.454 1.00 94.81 105 LEU A O 1
ATOM 797 N N . VAL A 1 106 ? -2.553 1.956 -9.771 1.00 96.44 106 VAL A N 1
ATOM 798 C CA . VAL A 1 106 ? -2.270 3.115 -8.909 1.00 96.44 106 VAL A CA 1
ATOM 799 C C . VAL A 1 106 ? -3.517 3.988 -8.673 1.00 96.44 106 VAL A C 1
ATOM 801 O O . VAL A 1 106 ? -3.784 4.303 -7.513 1.00 96.44 106 VAL A O 1
ATOM 804 N N . PRO A 1 107 ? -4.326 4.359 -9.689 1.00 96.88 107 PRO A N 1
ATOM 805 C CA . PRO A 1 107 ? -5.581 5.083 -9.469 1.00 96.88 107 PRO A CA 1
ATOM 806 C C . PRO A 1 107 ? -6.579 4.321 -8.593 1.00 96.88 107 PRO A C 1
ATOM 808 O O . PRO A 1 107 ? -7.247 4.921 -7.751 1.00 96.88 107 PRO A O 1
ATOM 811 N N . ARG A 1 108 ? -6.665 2.996 -8.763 1.00 97.06 108 ARG A N 1
ATOM 812 C CA . ARG A 1 108 ? -7.560 2.136 -7.984 1.00 97.06 108 ARG A CA 1
ATOM 813 C C . ARG A 1 108 ? -7.149 2.073 -6.516 1.00 97.06 108 ARG A C 1
ATOM 815 O O . ARG A 1 108 ? -7.997 2.243 -5.646 1.00 97.06 108 ARG A O 1
ATOM 822 N N . ALA A 1 109 ? -5.858 1.925 -6.248 1.00 97.06 109 ALA A N 1
ATOM 823 C CA . ALA A 1 109 ? -5.318 2.006 -4.901 1.00 97.06 109 ALA A CA 1
ATOM 824 C C . ALA A 1 109 ? -5.465 3.404 -4.294 1.00 97.06 109 ALA A C 1
ATOM 826 O O . ALA A 1 109 ? -5.775 3.528 -3.116 1.00 97.06 109 ALA A O 1
ATOM 827 N N . ALA A 1 110 ? -5.289 4.468 -5.084 1.00 96.62 110 ALA A N 1
ATOM 828 C CA . ALA A 1 110 ? -5.436 5.845 -4.616 1.00 96.62 110 ALA A CA 1
ATOM 829 C C . ALA A 1 110 ? -6.850 6.148 -4.087 1.00 96.62 110 ALA A C 1
ATOM 831 O O . ALA A 1 110 ? -6.995 6.953 -3.164 1.00 96.62 110 ALA A O 1
ATOM 832 N N . ALA A 1 111 ? -7.873 5.493 -4.640 1.00 95.69 111 ALA A N 1
ATOM 833 C CA . ALA A 1 111 ? -9.261 5.632 -4.211 1.00 95.69 111 ALA A CA 1
ATOM 834 C C . ALA A 1 111 ? -9.584 4.893 -2.896 1.00 95.69 111 ALA A C 1
ATOM 836 O O . ALA A 1 111 ? -10.550 5.258 -2.228 1.00 95.69 111 ALA A O 1
ATOM 837 N N . ASP A 1 112 ? -8.789 3.894 -2.502 1.00 96.50 112 ASP A N 1
ATOM 838 C CA . ASP A 1 112 ? -8.967 3.147 -1.252 1.00 96.50 112 ASP A CA 1
ATOM 839 C C . ASP A 1 112 ? -8.092 3.730 -0.132 1.00 96.50 112 ASP A C 1
ATOM 841 O O . ASP A 1 112 ? -6.923 4.047 -0.338 1.00 96.50 112 ASP A O 1
ATOM 845 N N . ASP A 1 113 ? -8.643 3.904 1.070 1.00 93.94 113 ASP A N 1
ATOM 846 C CA . ASP A 1 113 ? -7.911 4.534 2.176 1.00 93.94 113 ASP A CA 1
ATOM 847 C C . ASP A 1 113 ? -6.712 3.699 2.641 1.00 93.94 113 ASP A C 1
ATOM 849 O O . ASP A 1 113 ? -5.589 4.200 2.732 1.00 93.94 113 ASP A O 1
ATOM 853 N N . ILE A 1 114 ? -6.934 2.406 2.879 1.00 95.94 114 ILE A N 1
ATOM 854 C CA . ILE A 1 114 ? -5.895 1.505 3.374 1.00 95.94 114 ILE A CA 1
ATOM 855 C C . ILE A 1 114 ? -4.926 1.168 2.240 1.00 95.94 114 ILE A C 1
ATOM 857 O O . ILE A 1 114 ? -3.711 1.214 2.438 1.00 95.94 114 ILE A O 1
ATOM 861 N N . GLY A 1 115 ? -5.449 0.888 1.045 1.00 96.62 115 GLY A N 1
ATOM 862 C CA . GLY A 1 115 ? -4.665 0.587 -0.145 1.00 96.62 115 GLY A CA 1
ATOM 863 C C . GLY A 1 115 ? -3.691 1.707 -0.502 1.00 96.62 115 GLY A C 1
ATOM 864 O O . GLY A 1 115 ? -2.494 1.456 -0.664 1.00 96.62 115 GLY A O 1
ATOM 865 N N . ARG A 1 116 ? -4.161 2.963 -0.516 1.00 96.38 116 ARG A N 1
ATOM 866 C CA . ARG A 1 116 ? -3.314 4.138 -0.769 1.00 96.38 116 ARG A CA 1
ATOM 867 C C . ARG A 1 116 ? -2.170 4.241 0.232 1.00 96.38 116 ARG A C 1
ATOM 869 O O . ARG A 1 116 ? -1.026 4.458 -0.168 1.00 96.38 116 ARG A O 1
ATOM 876 N N . VAL A 1 117 ? -2.461 4.094 1.526 1.00 95.25 117 VAL A N 1
ATOM 877 C CA . VAL A 1 117 ? -1.438 4.173 2.579 1.00 95.25 117 VAL A CA 1
ATOM 878 C C . VAL A 1 117 ? -0.427 3.041 2.448 1.00 95.25 117 VAL A C 1
ATOM 880 O O . VAL A 1 117 ? 0.773 3.302 2.501 1.00 95.25 117 VAL A O 1
ATOM 883 N N . VAL A 1 118 ? -0.876 1.802 2.240 1.00 95.75 118 VAL A N 1
ATOM 884 C CA . VAL A 1 118 ? 0.028 0.652 2.104 1.00 95.75 118 VAL A CA 1
ATOM 885 C C . VAL A 1 118 ? 0.932 0.808 0.882 1.00 95.75 118 VAL A C 1
ATOM 887 O O . VAL A 1 118 ? 2.137 0.623 1.020 1.00 95.75 118 VAL A O 1
ATOM 890 N N . MET A 1 119 ? 0.416 1.255 -0.269 1.00 95.31 119 MET A N 1
ATOM 891 C CA . MET A 1 119 ? 1.257 1.525 -1.445 1.00 95.31 119 MET A CA 1
ATOM 892 C C . MET A 1 119 ? 2.244 2.680 -1.237 1.00 95.31 119 MET A C 1
ATOM 894 O O . MET A 1 119 ? 3.369 2.630 -1.733 1.00 95.31 119 MET A O 1
ATOM 898 N N . LEU A 1 120 ? 1.864 3.723 -0.490 1.00 94.88 120 LEU A N 1
ATOM 899 C CA . LEU A 1 120 ? 2.786 4.809 -0.143 1.00 94.88 120 LEU A CA 1
ATOM 900 C C . LEU A 1 120 ? 3.933 4.320 0.741 1.00 94.88 120 LEU A C 1
ATOM 902 O O . LEU A 1 120 ? 5.085 4.696 0.512 1.00 94.88 120 LEU A O 1
ATOM 906 N N . LEU A 1 121 ? 3.623 3.488 1.738 1.00 93.31 121 LEU A N 1
ATOM 907 C CA . LEU A 1 121 ? 4.619 2.881 2.617 1.00 93.31 121 LEU A CA 1
ATOM 908 C C . LEU A 1 121 ? 5.504 1.884 1.862 1.00 93.31 121 LEU A C 1
ATOM 910 O O . LEU A 1 121 ? 6.713 1.881 2.068 1.00 93.31 121 LEU A O 1
ATOM 914 N N . ASP A 1 122 ? 4.934 1.096 0.958 1.00 91.56 122 ASP A N 1
ATOM 915 C CA . ASP A 1 122 ? 5.680 0.173 0.107 1.00 91.56 122 ASP A CA 1
ATOM 916 C C . ASP A 1 122 ? 6.671 0.904 -0.812 1.00 91.56 122 ASP A C 1
ATOM 918 O O . ASP A 1 122 ? 7.874 0.625 -0.795 1.00 91.56 122 ASP A O 1
ATOM 922 N N . GLY A 1 123 ? 6.205 1.935 -1.523 1.00 90.19 123 GLY A N 1
ATOM 923 C CA . GLY A 1 123 ? 7.077 2.779 -2.339 1.00 90.19 123 GLY A CA 1
ATOM 924 C C . GLY A 1 123 ? 8.135 3.512 -1.507 1.00 90.19 123 GLY A C 1
ATOM 925 O O . GLY A 1 123 ? 9.254 3.723 -1.969 1.00 90.19 123 GLY A O 1
ATOM 926 N N . LEU A 1 124 ? 7.823 3.878 -0.257 1.00 89.50 124 LEU A N 1
ATOM 927 C CA . LEU A 1 124 ? 8.810 4.432 0.671 1.00 89.50 124 LEU A CA 1
ATOM 928 C C . LEU A 1 124 ? 9.900 3.405 0.993 1.00 89.50 124 LEU A C 1
ATOM 930 O O . LEU A 1 124 ? 11.075 3.744 0.872 1.00 89.50 124 LEU A O 1
ATOM 934 N N . VAL A 1 125 ? 9.532 2.172 1.355 1.00 86.94 125 VAL A N 1
ATOM 935 C CA . VAL A 1 125 ? 10.486 1.087 1.642 1.00 86.94 125 VAL A CA 1
ATOM 936 C C . VAL A 1 125 ? 11.384 0.814 0.437 1.00 86.94 125 VAL A C 1
ATOM 938 O O . VAL A 1 125 ? 12.599 0.716 0.607 1.00 86.94 125 VAL A O 1
ATOM 941 N N . ALA A 1 126 ? 10.822 0.783 -0.775 1.00 82.38 126 ALA A N 1
ATOM 942 C CA . ALA A 1 126 ? 11.577 0.582 -2.013 1.00 82.38 126 ALA A CA 1
ATOM 943 C C . ALA A 1 126 ? 12.640 1.670 -2.270 1.00 82.38 126 ALA A C 1
ATOM 945 O O . ALA A 1 126 ? 13.669 1.410 -2.891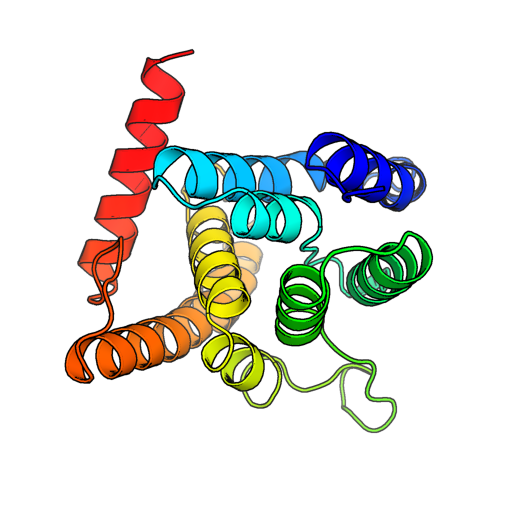 1.00 82.38 126 ALA A O 1
ATOM 946 N N . MET A 1 127 ? 12.416 2.892 -1.780 1.00 79.31 127 MET A N 1
ATOM 947 C CA . MET A 1 127 ? 13.348 4.013 -1.926 1.00 79.31 127 MET A CA 1
ATOM 948 C C . MET A 1 127 ? 14.375 4.125 -0.798 1.00 79.31 127 MET A C 1
ATOM 950 O O . MET A 1 127 ? 15.297 4.938 -0.905 1.00 79.31 127 MET A O 1
ATOM 954 N N . LEU A 1 128 ? 14.223 3.380 0.302 1.00 77.44 128 LEU A N 1
ATOM 955 C CA . LEU A 1 128 ? 15.154 3.496 1.417 1.00 77.44 128 LEU A CA 1
ATOM 956 C C . LEU A 1 128 ? 16.543 2.954 1.016 1.00 77.44 128 LEU A C 1
ATOM 958 O O . LEU A 1 128 ? 16.630 1.872 0.429 1.00 77.44 128 LEU A O 1
ATOM 962 N N . PRO A 1 129 ? 17.644 3.653 1.369 1.00 61.59 129 PRO A N 1
ATOM 963 C CA . PRO A 1 129 ? 18.998 3.349 0.880 1.00 61.59 129 PRO A CA 1
ATOM 964 C C . PRO A 1 129 ? 19.480 1.921 1.160 1.00 61.59 129 PRO A C 1
ATOM 966 O O . PRO A 1 129 ? 20.364 1.407 0.484 1.00 61.59 129 PRO A O 1
ATOM 969 N N . TRP A 1 130 ? 18.910 1.272 2.171 1.00 60.38 130 TRP A N 1
ATOM 970 C CA . TRP A 1 130 ? 19.308 -0.052 2.645 1.00 60.38 130 TRP A CA 1
ATOM 971 C C . TRP A 1 130 ? 18.639 -1.199 1.873 1.00 60.38 130 TRP A C 1
ATOM 973 O O . TRP A 1 130 ? 19.162 -2.311 1.891 1.00 60.38 130 TRP A O 1
ATOM 983 N N . HIS A 1 131 ? 17.531 -0.931 1.171 1.00 58.59 131 HIS A N 1
ATOM 984 C CA . HIS A 1 131 ? 16.922 -1.874 0.224 1.00 58.59 131 HIS A CA 1
ATOM 985 C C . HIS A 1 131 ? 17.524 -1.758 -1.184 1.00 58.59 131 HIS A C 1
ATOM 987 O O . HIS A 1 131 ? 17.332 -2.651 -2.004 1.00 58.59 131 HIS A O 1
ATOM 993 N N . ALA A 1 132 ? 18.338 -0.729 -1.445 1.00 56.44 132 ALA A N 1
ATOM 994 C CA . ALA A 1 132 ? 19.041 -0.508 -2.708 1.00 56.44 132 ALA A CA 1
ATOM 995 C C . ALA A 1 132 ? 20.272 -1.426 -2.901 1.00 56.44 132 ALA A C 1
ATOM 997 O O . ALA A 1 132 ? 21.295 -1.010 -3.435 1.00 56.44 132 ALA A O 1
ATOM 998 N N . GLN A 1 133 ? 20.184 -2.698 -2.495 1.00 60.03 133 GLN A N 1
ATOM 999 C CA . GLN A 1 133 ? 21.194 -3.725 -2.805 1.00 60.03 133 GLN A CA 1
ATOM 1000 C C . GLN A 1 133 ? 21.080 -4.246 -4.252 1.00 60.03 133 GLN A C 1
ATOM 1002 O O . GLN A 1 133 ? 21.512 -5.364 -4.559 1.00 60.03 133 GLN A O 1
ATOM 1007 N N . GLU A 1 134 ? 20.429 -3.480 -5.120 1.00 62.56 134 GLU A N 1
ATOM 1008 C CA . GLU A 1 134 ? 20.268 -3.779 -6.532 1.00 62.56 134 GLU A CA 1
ATOM 1009 C C . GLU A 1 134 ? 21.311 -3.019 -7.355 1.00 62.56 134 GLU A C 1
ATOM 1011 O O . GLU A 1 134 ? 21.762 -1.944 -6.947 1.00 62.56 134 GLU A O 1
ATOM 1016 N N . PRO A 1 135 ? 21.703 -3.545 -8.526 1.00 70.31 135 PRO A N 1
ATOM 1017 C CA . PRO A 1 135 ? 22.458 -2.768 -9.499 1.00 70.31 135 PRO A CA 1
ATOM 1018 C C . PRO A 1 135 ? 21.774 -1.419 -9.756 1.00 70.31 135 PRO A C 1
ATOM 1020 O O . PRO A 1 135 ? 20.550 -1.356 -9.852 1.00 70.31 135 PRO A O 1
ATOM 1023 N N . ALA A 1 136 ? 22.553 -0.344 -9.904 1.00 72.25 136 ALA A N 1
ATOM 1024 C CA . ALA A 1 136 ? 22.024 1.019 -10.030 1.00 72.25 136 ALA A CA 1
ATOM 1025 C C . ALA A 1 136 ? 20.965 1.174 -11.142 1.00 72.25 136 ALA A C 1
ATOM 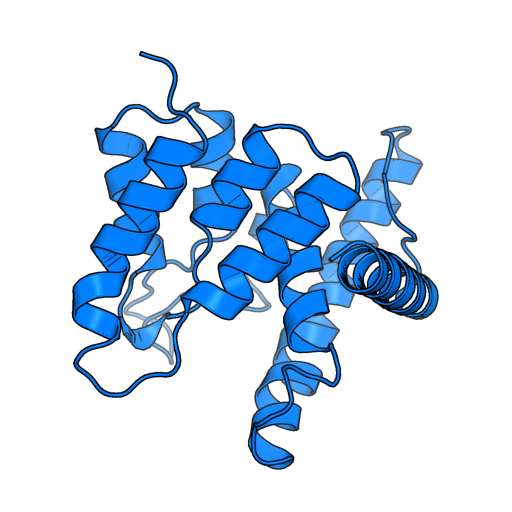1027 O O . ALA A 1 136 ? 20.034 1.964 -11.008 1.00 72.25 136 ALA A O 1
ATOM 1028 N N . GLU A 1 137 ? 21.084 0.401 -12.223 1.00 70.19 137 GLU A N 1
ATOM 1029 C CA . GLU A 1 137 ? 20.115 0.379 -13.321 1.00 70.19 137 GLU A CA 1
ATOM 1030 C C . GLU A 1 137 ? 18.789 -0.295 -12.935 1.00 70.19 137 GLU A C 1
ATOM 1032 O O . GLU A 1 137 ? 17.727 0.253 -13.220 1.00 70.19 137 GLU A O 1
ATOM 1037 N N . ALA A 1 138 ? 18.833 -1.422 -12.218 1.00 68.06 138 ALA A N 1
ATOM 1038 C CA . ALA A 1 138 ? 17.639 -2.086 -11.691 1.00 68.06 138 ALA A CA 1
ATOM 1039 C C . ALA A 1 138 ? 16.929 -1.201 -10.657 1.00 68.06 138 ALA A C 1
ATOM 1041 O O . ALA A 1 138 ? 15.722 -0.978 -10.755 1.00 68.06 138 ALA A O 1
ATOM 1042 N N . TRP A 1 139 ? 17.701 -0.563 -9.770 1.00 72.38 139 TRP A N 1
ATOM 1043 C CA . TRP A 1 139 ? 17.174 0.429 -8.837 1.00 72.38 139 TRP A CA 1
ATOM 1044 C C . TRP A 1 139 ? 16.508 1.596 -9.568 1.00 72.38 139 TRP A C 1
ATOM 1046 O O . TRP A 1 139 ? 15.403 1.992 -9.211 1.00 72.38 139 TRP A O 1
ATOM 1056 N N . ARG A 1 140 ? 17.134 2.132 -10.622 1.00 73.88 140 ARG A N 1
ATOM 1057 C CA . ARG A 1 140 ? 16.564 3.227 -11.415 1.00 73.88 140 ARG A CA 1
ATOM 1058 C C . ARG A 1 140 ? 15.240 2.831 -12.072 1.00 73.88 140 ARG A C 1
ATOM 1060 O O . ARG A 1 140 ? 14.276 3.588 -11.979 1.00 73.88 140 ARG A O 1
ATOM 1067 N N . LEU A 1 141 ? 15.173 1.666 -12.715 1.00 74.81 141 LEU A N 1
ATOM 1068 C CA . LEU A 1 141 ? 13.941 1.176 -13.341 1.00 74.81 141 LEU A CA 1
ATOM 1069 C C . LEU A 1 141 ? 12.830 0.969 -12.300 1.00 74.81 141 LEU A C 1
ATOM 1071 O O . LEU A 1 141 ? 11.699 1.409 -12.507 1.00 74.81 141 LEU A O 1
ATOM 1075 N N . HIS A 1 142 ? 13.157 0.359 -11.161 1.00 74.56 142 HIS A N 1
ATOM 1076 C CA . HIS A 1 142 ? 12.186 0.063 -10.108 1.00 74.56 142 HIS A CA 1
ATOM 1077 C C . HIS A 1 142 ? 11.735 1.315 -9.351 1.00 74.56 142 HIS A C 1
ATOM 1079 O O . HIS A 1 142 ? 10.554 1.505 -9.073 1.00 74.56 142 HIS A O 1
ATOM 1085 N N . VAL A 1 143 ? 12.652 2.220 -9.029 1.00 78.00 143 VAL A N 1
ATOM 1086 C CA . VAL A 1 143 ? 12.349 3.394 -8.209 1.00 78.00 143 VAL A CA 1
ATOM 1087 C C . VAL A 1 143 ? 11.916 4.582 -9.056 1.00 78.00 143 VAL A C 1
ATOM 1089 O O . VAL A 1 143 ? 10.812 5.091 -8.860 1.00 78.00 143 VAL A O 1
ATOM 1092 N N . GLU A 1 144 ? 12.746 5.041 -9.995 1.00 78.94 144 GLU A N 1
ATOM 1093 C CA . GLU A 1 144 ? 12.481 6.289 -10.722 1.00 78.94 144 GLU A CA 1
ATOM 1094 C C . GLU A 1 144 ? 11.304 6.164 -11.687 1.00 78.94 144 GLU A C 1
ATOM 1096 O O . GLU A 1 144 ? 10.527 7.108 -11.812 1.00 78.94 144 GLU A O 1
ATOM 1101 N N . LEU A 1 145 ? 11.160 5.020 -12.363 1.00 81.88 145 LEU A N 1
ATOM 1102 C CA . LEU A 1 145 ? 10.128 4.850 -13.391 1.00 81.88 145 LEU A CA 1
ATOM 1103 C C . LEU A 1 145 ? 8.819 4.264 -12.852 1.00 81.88 145 LEU A C 1
ATOM 1105 O O . LEU A 1 145 ? 7.767 4.489 -13.450 1.00 81.88 145 LEU A O 1
ATOM 1109 N N . ARG A 1 146 ? 8.852 3.541 -11.725 1.00 84.81 146 ARG A N 1
ATOM 1110 C CA . ARG A 1 146 ? 7.661 2.887 -11.157 1.00 84.81 146 ARG A CA 1
ATOM 1111 C C . ARG A 1 146 ? 7.186 3.540 -9.860 1.00 84.81 146 ARG A C 1
ATOM 1113 O O . ARG A 1 146 ? 6.058 4.037 -9.819 1.00 84.81 146 ARG A O 1
ATOM 1120 N N . HIS A 1 147 ? 8.015 3.583 -8.818 1.00 86.12 147 HIS A N 1
ATOM 1121 C CA . HIS A 1 147 ? 7.582 4.068 -7.497 1.00 86.12 147 HIS A CA 1
ATOM 1122 C C . HIS A 1 147 ? 7.421 5.583 -7.411 1.00 86.12 147 HIS A C 1
ATOM 1124 O O . HIS A 1 147 ? 6.452 6.058 -6.822 1.00 86.12 147 HIS A O 1
ATOM 1130 N N . VAL A 1 148 ? 8.314 6.363 -8.023 1.00 87.50 148 VAL A N 1
ATOM 1131 C CA . VAL A 1 148 ? 8.238 7.831 -7.961 1.00 87.50 148 VAL A CA 1
ATOM 1132 C C . VAL A 1 148 ? 6.963 8.391 -8.613 1.00 87.50 148 VAL A C 1
ATOM 1134 O O . VAL A 1 148 ? 6.295 9.202 -7.963 1.00 87.50 148 VAL A O 1
ATOM 1137 N N . PRO A 1 149 ? 6.562 7.974 -9.832 1.00 90.94 149 PRO A N 1
ATOM 1138 C CA . PRO A 1 149 ? 5.305 8.426 -10.426 1.00 90.94 149 PRO A CA 1
ATOM 1139 C C . PRO A 1 149 ? 4.084 7.952 -9.631 1.00 90.94 149 PRO A C 1
ATOM 1141 O O . PRO A 1 149 ? 3.169 8.739 -9.393 1.00 90.94 149 PRO A O 1
ATOM 1144 N N . ALA A 1 150 ? 4.107 6.709 -9.135 1.00 93.25 150 ALA A N 1
ATOM 1145 C CA . ALA A 1 150 ? 3.018 6.173 -8.324 1.00 93.25 150 ALA A CA 1
ATOM 1146 C C . ALA A 1 150 ? 2.816 6.989 -7.041 1.00 93.25 150 ALA A C 1
ATOM 1148 O O . ALA A 1 150 ? 1.694 7.371 -6.709 1.00 93.25 150 ALA A O 1
ATOM 1149 N N . GLN A 1 151 ? 3.905 7.341 -6.351 1.00 92.75 151 GLN A N 1
ATOM 1150 C CA . GLN A 1 151 ? 3.843 8.191 -5.165 1.00 92.75 151 GLN A CA 1
ATOM 1151 C C . GLN A 1 151 ? 3.266 9.572 -5.448 1.00 92.75 151 GLN A C 1
ATOM 1153 O O . GLN A 1 151 ? 2.545 10.090 -4.603 1.00 92.75 151 GLN A O 1
ATOM 1158 N N . ALA A 1 152 ? 3.556 10.176 -6.602 1.00 92.69 152 ALA A N 1
ATOM 1159 C CA . ALA A 1 152 ? 2.981 11.473 -6.948 1.00 92.69 152 ALA A CA 1
ATOM 1160 C C . ALA A 1 152 ? 1.446 11.396 -7.010 1.00 92.69 152 ALA A C 1
ATOM 1162 O O . ALA A 1 152 ? 0.769 12.216 -6.389 1.00 92.69 152 ALA A O 1
ATOM 1163 N N . THR A 1 153 ? 0.903 10.371 -7.673 1.00 95.25 153 THR A N 1
ATOM 1164 C CA . THR A 1 153 ? -0.547 10.127 -7.747 1.00 95.25 153 THR A CA 1
ATOM 1165 C C . THR A 1 153 ? -1.149 9.844 -6.370 1.00 95.25 153 THR A C 1
ATOM 1167 O O . THR A 1 153 ? -2.152 10.449 -5.991 1.00 95.25 153 THR A O 1
ATOM 1170 N N . LEU A 1 154 ? -0.518 8.969 -5.584 1.00 96.19 154 LEU A N 1
ATOM 1171 C CA . LEU A 1 154 ? -1.008 8.582 -4.259 1.00 96.19 154 LEU A CA 1
ATOM 1172 C C . LEU A 1 154 ? -0.963 9.751 -3.256 1.00 96.19 154 LEU A C 1
ATOM 1174 O O . LEU A 1 154 ? -1.908 9.950 -2.495 1.00 96.19 154 LEU A O 1
ATOM 1178 N N . LEU A 1 155 ? 0.100 10.561 -3.263 1.00 94.81 155 LEU A N 1
ATOM 1179 C CA . LEU A 1 155 ? 0.213 11.748 -2.408 1.00 94.81 155 LEU A CA 1
ATOM 1180 C C . LEU A 1 155 ? -0.773 12.847 -2.822 1.00 94.81 155 LEU A C 1
ATOM 1182 O O . LEU A 1 155 ? -1.326 13.515 -1.950 1.00 94.81 155 LEU A O 1
ATOM 1186 N N . ALA A 1 156 ? -1.030 13.017 -4.123 1.00 94.44 156 ALA A N 1
ATOM 1187 C CA . ALA A 1 156 ? -2.047 13.947 -4.607 1.00 94.44 156 ALA A CA 1
ATOM 1188 C C . ALA A 1 156 ? -3.453 13.537 -4.142 1.00 94.44 156 ALA A C 1
ATOM 1190 O O . ALA A 1 156 ? -4.202 14.377 -3.646 1.00 94.44 156 ALA A O 1
ATOM 1191 N N . ALA A 1 157 ? -3.787 12.245 -4.221 1.00 93.88 157 ALA A N 1
ATOM 1192 C CA . ALA A 1 157 ? -5.051 11.724 -3.703 1.00 93.88 157 ALA A CA 1
ATOM 1193 C C . ALA A 1 157 ? -5.184 11.937 -2.185 1.00 93.88 157 ALA A C 1
ATOM 1195 O O . ALA A 1 157 ? -6.233 12.365 -1.705 1.00 93.88 157 ALA A O 1
ATOM 1196 N N . GLU A 1 158 ? -4.109 11.724 -1.423 1.00 93.06 158 GLU A N 1
ATOM 1197 C CA . GLU A 1 158 ? -4.106 12.010 0.014 1.00 93.06 158 GLU A CA 1
ATOM 1198 C C . GLU A 1 158 ? -4.260 13.511 0.318 1.00 93.06 158 GLU A C 1
ATOM 1200 O O . GLU A 1 158 ? -4.943 13.879 1.273 1.00 93.06 158 GLU A O 1
ATOM 1205 N N . ALA A 1 159 ? -3.660 14.390 -0.488 1.00 91.88 159 ALA A N 1
ATOM 1206 C CA . ALA A 1 159 ? -3.816 15.834 -0.339 1.00 91.88 159 ALA A CA 1
ATOM 1207 C C . ALA A 1 159 ? -5.266 16.284 -0.568 1.00 91.88 159 ALA A C 1
ATOM 1209 O O . ALA A 1 159 ? -5.781 17.076 0.221 1.00 91.88 159 ALA A O 1
ATOM 1210 N N . LEU A 1 160 ? -5.932 15.748 -1.596 1.00 91.00 160 LEU A N 1
ATOM 1211 C CA . LEU A 1 160 ? -7.350 16.011 -1.867 1.00 91.00 160 LEU A CA 1
ATOM 1212 C C . LEU A 1 160 ? -8.226 15.553 -0.699 1.00 91.00 160 LEU A C 1
ATOM 1214 O O . LEU A 1 160 ? -9.001 16.339 -0.165 1.00 91.00 160 LEU A O 1
ATOM 1218 N N . ARG A 1 161 ? -8.004 14.330 -0.212 1.00 89.69 161 ARG A N 1
ATOM 1219 C CA . ARG A 1 161 ? -8.735 13.773 0.931 1.00 89.69 161 ARG A CA 1
ATOM 1220 C C . ARG A 1 161 ? -8.653 14.670 2.176 1.00 89.69 161 ARG A C 1
ATOM 1222 O O . ARG A 1 161 ? -9.630 14.835 2.901 1.00 89.69 161 ARG A O 1
ATOM 1229 N N . ARG A 1 162 ? -7.491 15.282 2.421 1.00 86.81 162 ARG A N 1
ATOM 1230 C CA . ARG A 1 162 ? -7.303 16.235 3.529 1.00 86.81 162 ARG A CA 1
ATOM 1231 C C . ARG A 1 162 ? -7.951 17.584 3.292 1.00 86.81 162 ARG A C 1
ATOM 1233 O O . ARG A 1 162 ? -8.413 18.193 4.252 1.00 86.81 162 ARG A O 1
ATOM 1240 N N . ALA A 1 163 ? -7.967 18.056 2.048 1.00 87.62 163 ALA A N 1
ATOM 1241 C CA . ALA A 1 163 ? -8.704 19.262 1.691 1.00 87.62 163 ALA A CA 1
ATOM 1242 C C . ALA A 1 163 ? -10.208 19.093 1.979 1.00 87.62 163 ALA A C 1
ATOM 1244 O O . ALA A 1 163 ? -10.849 20.048 2.411 1.00 87.62 163 ALA A O 1
ATOM 1245 N N . ASP A 1 164 ? -10.718 17.862 1.878 1.00 86.06 164 ASP A N 1
ATOM 1246 C CA . ASP A 1 164 ? -12.086 17.484 2.253 1.00 86.06 164 ASP A CA 1
ATOM 1247 C C . ASP A 1 164 ? -12.285 17.280 3.775 1.00 86.06 164 ASP A C 1
ATOM 1249 O O . ASP A 1 164 ? -13.345 16.843 4.224 1.00 86.06 164 ASP A O 1
ATOM 1253 N N . GLY A 1 165 ? -11.282 17.608 4.598 1.00 78.88 165 GLY A N 1
ATOM 1254 C CA . GLY A 1 165 ? -11.372 17.604 6.063 1.00 78.88 165 GLY A CA 1
ATOM 1255 C C . GLY A 1 165 ? -11.094 16.257 6.734 1.00 78.88 165 GLY A C 1
ATOM 1256 O O . GLY A 1 165 ? -11.265 16.135 7.948 1.00 78.88 165 GLY A O 1
ATOM 1257 N N . LEU A 1 166 ? -10.647 15.246 5.985 1.00 76.88 166 LEU A N 1
ATOM 1258 C CA . LEU A 1 166 ? -10.300 13.947 6.556 1.00 76.88 166 LEU A CA 1
ATOM 1259 C C . LEU A 1 166 ? -8.887 13.970 7.176 1.00 76.88 166 LEU A C 1
ATOM 1261 O O . LEU A 1 166 ? -7.965 14.578 6.623 1.00 76.88 166 LEU A O 1
ATOM 1265 N N . PRO A 1 167 ? -8.681 13.309 8.330 1.00 73.19 167 PRO A N 1
ATOM 1266 C CA . PRO A 1 167 ? -7.402 13.317 9.037 1.00 73.19 167 PRO A CA 1
ATOM 1267 C C . PRO A 1 167 ? -6.349 12.523 8.264 1.00 73.19 167 PRO A C 1
ATOM 1269 O O . PRO A 1 167 ? -6.669 11.474 7.713 1.00 73.19 167 PRO A O 1
ATOM 1272 N N . GLY A 1 168 ? -5.083 12.945 8.284 1.00 72.50 168 GLY A N 1
ATOM 1273 C CA . GLY A 1 168 ? -3.990 12.165 7.695 1.00 72.50 168 GLY A CA 1
ATOM 1274 C C . GLY A 1 168 ? -2.714 12.163 8.533 1.00 72.50 168 GLY A C 1
ATOM 1275 O O . GLY A 1 168 ? -2.451 13.103 9.280 1.00 72.50 168 GLY A O 1
ATOM 1276 N N . SER A 1 169 ? -1.925 11.093 8.402 1.00 75.38 169 SER A N 1
ATOM 1277 C CA . SER A 1 169 ? -0.864 10.750 9.367 1.00 75.38 169 SER A CA 1
ATOM 1278 C C . SER A 1 169 ? 0.570 11.019 8.883 1.00 75.38 169 SER A C 1
ATOM 1280 O O . SER A 1 169 ? 1.524 10.752 9.610 1.00 75.38 169 SER A O 1
ATOM 1282 N N . PHE A 1 170 ? 0.757 11.543 7.666 1.00 83.25 170 PHE A N 1
ATOM 1283 C CA . PHE A 1 170 ? 2.086 11.829 7.086 1.00 83.25 170 PHE A CA 1
ATOM 1284 C C . PHE A 1 170 ? 2.100 13.075 6.181 1.00 83.25 170 PHE A C 1
ATOM 1286 O O . PHE A 1 170 ? 1.044 13.530 5.767 1.00 83.25 170 PHE A O 1
ATOM 1293 N N . PRO A 1 171 ? 3.245 13.681 5.839 1.00 86.56 171 PRO A N 1
ATOM 1294 C C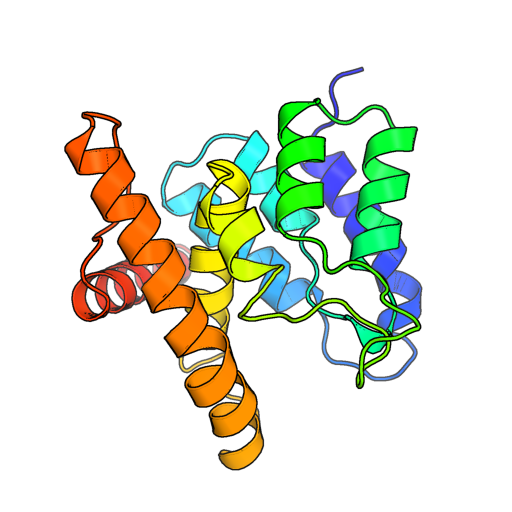A . PRO A 1 171 ? 3.276 14.831 4.926 1.00 86.56 171 PRO A CA 1
ATOM 1295 C C . PRO A 1 171 ? 2.831 14.477 3.495 1.00 86.56 171 PRO A C 1
ATOM 1297 O O . PRO A 1 171 ? 3.159 13.402 3.009 1.00 86.56 171 PRO A O 1
ATOM 1300 N N . VAL A 1 172 ? 2.131 15.388 2.805 1.00 89.38 172 VAL A N 1
ATOM 1301 C CA . VAL A 1 172 ? 1.676 15.183 1.406 1.00 89.38 172 VAL A CA 1
ATOM 1302 C C . VAL A 1 172 ? 2.657 15.712 0.352 1.00 89.38 172 VAL A C 1
ATOM 1304 O O . VAL A 1 172 ? 2.567 15.370 -0.821 1.00 89.38 172 VAL A O 1
ATOM 1307 N N . GLU A 1 173 ? 3.630 16.529 0.760 1.00 90.06 173 GLU A N 1
ATOM 1308 C CA . GLU A 1 173 ? 4.742 16.948 -0.099 1.00 90.06 173 GLU A CA 1
ATOM 1309 C C . GLU A 1 173 ? 5.783 15.823 -0.148 1.00 90.06 173 GLU A C 1
ATOM 1311 O O . GLU A 1 173 ? 6.233 15.360 0.901 1.00 90.06 173 GLU A O 1
ATOM 1316 N N . ARG A 1 174 ? 6.172 15.370 -1.348 1.00 87.50 174 ARG A N 1
ATOM 1317 C CA . ARG A 1 174 ? 7.027 14.180 -1.525 1.00 87.50 174 ARG A CA 1
ATOM 1318 C C . ARG A 1 174 ? 8.337 14.265 -0.740 1.00 87.50 174 ARG A C 1
ATOM 1320 O O . ARG A 1 174 ? 8.716 13.294 -0.090 1.00 87.50 174 ARG A O 1
ATOM 1327 N N . GLY A 1 175 ? 9.029 15.404 -0.771 1.00 86.62 175 GLY A N 1
ATOM 1328 C CA . GLY A 1 175 ? 10.275 15.583 -0.030 1.00 86.62 175 GLY A CA 1
ATOM 1329 C C . GLY A 1 175 ? 10.061 15.447 1.477 1.00 86.62 175 GLY A C 1
ATOM 1330 O O . GLY A 1 175 ? 10.830 14.763 2.155 1.00 86.62 175 GLY A O 1
ATOM 1331 N N . ALA A 1 176 ? 8.998 16.051 2.010 1.00 88.81 176 ALA A N 1
ATOM 1332 C CA . ALA A 1 176 ? 8.613 15.894 3.408 1.00 88.81 176 ALA A CA 1
ATOM 1333 C C . ALA A 1 176 ? 8.189 14.457 3.750 1.00 88.81 176 ALA A C 1
ATOM 1335 O O . ALA A 1 176 ? 8.559 13.974 4.818 1.00 88.81 176 ALA A O 1
ATOM 1336 N N . PHE A 1 177 ? 7.481 13.762 2.856 1.00 90.38 177 PHE A N 1
ATOM 1337 C CA . PHE A 1 177 ? 7.078 12.365 3.033 1.00 90.38 177 PHE A CA 1
ATOM 1338 C C . PHE A 1 177 ? 8.291 11.436 3.159 1.00 90.38 177 PHE A C 1
ATOM 1340 O O . PHE A 1 177 ? 8.385 10.660 4.108 1.00 90.38 177 PHE A O 1
ATOM 1347 N N . VAL A 1 178 ? 9.274 11.575 2.265 1.00 87.44 178 VAL A N 1
ATOM 1348 C CA . VAL A 1 178 ? 10.513 10.783 2.319 1.00 87.44 178 VAL A CA 1
ATOM 1349 C C . VAL A 1 178 ? 11.296 11.070 3.603 1.00 87.44 178 VAL A C 1
ATOM 1351 O O . VAL A 1 178 ? 11.713 10.138 4.289 1.00 87.44 178 VAL A O 1
ATOM 1354 N N . ARG A 1 179 ? 11.452 12.347 3.987 1.00 89.94 179 ARG A N 1
ATOM 1355 C CA . ARG A 1 179 ? 12.120 12.723 5.249 1.00 89.94 179 ARG A CA 1
ATOM 1356 C C . ARG A 1 179 ? 11.399 12.161 6.476 1.00 89.94 179 ARG A C 1
ATOM 1358 O O . ARG A 1 179 ? 12.054 11.684 7.400 1.00 89.94 179 ARG A O 1
ATOM 1365 N N . TRP A 1 180 ? 10.068 12.208 6.479 1.00 92.19 180 TRP A N 1
ATOM 1366 C CA . TRP A 1 180 ? 9.236 11.617 7.525 1.00 92.19 180 TRP A CA 1
ATOM 1367 C C . TRP A 1 180 ? 9.469 10.107 7.634 1.00 92.19 180 TRP A C 1
ATOM 1369 O O . TRP A 1 180 ? 9.697 9.607 8.734 1.00 92.19 180 TRP A O 1
ATOM 1379 N N . GLY A 1 181 ? 9.510 9.408 6.499 1.00 87.88 181 GLY A N 1
ATOM 1380 C CA . GLY A 1 181 ? 9.780 7.976 6.438 1.00 87.88 181 GLY A CA 1
ATOM 1381 C C . GLY A 1 181 ? 11.155 7.588 6.980 1.00 87.88 181 GLY A C 1
ATOM 1382 O O . GLY A 1 181 ? 11.255 6.703 7.827 1.00 87.88 181 GLY A O 1
ATOM 1383 N N . ILE A 1 182 ? 12.207 8.300 6.560 1.00 87.44 182 ILE A N 1
ATOM 1384 C CA . ILE A 1 182 ? 13.576 8.101 7.065 1.00 87.44 182 ILE A CA 1
ATOM 1385 C C . ILE A 1 182 ? 13.631 8.322 8.581 1.00 87.44 182 ILE A C 1
ATOM 1387 O O . ILE A 1 182 ? 14.233 7.526 9.300 1.00 87.44 182 ILE A O 1
ATOM 1391 N N . ALA A 1 183 ? 12.988 9.377 9.090 1.00 88.94 183 ALA A N 1
ATOM 1392 C CA . ALA A 1 183 ? 12.965 9.657 10.522 1.00 88.94 183 ALA A CA 1
ATOM 1393 C C . ALA A 1 183 ? 12.233 8.564 11.319 1.00 88.94 183 ALA A C 1
ATOM 1395 O O . ALA A 1 183 ? 12.685 8.191 12.404 1.00 88.94 183 ALA A O 1
ATOM 1396 N N . LEU A 1 184 ? 11.118 8.048 10.794 1.00 87.69 184 LEU A N 1
ATOM 1397 C CA . LEU A 1 184 ? 10.354 6.971 11.421 1.00 87.69 184 LEU A CA 1
ATOM 1398 C C . LEU A 1 184 ? 11.167 5.674 11.479 1.00 87.69 184 LEU A C 1
ATOM 1400 O O . LEU A 1 184 ? 11.275 5.048 12.531 1.00 87.69 184 LEU A O 1
ATOM 1404 N N . GLU A 1 185 ? 11.798 5.315 10.367 1.00 84.25 185 GLU A N 1
ATOM 1405 C CA . GLU A 1 185 ? 12.644 4.131 10.269 1.00 84.25 185 GLU A CA 1
ATOM 1406 C C . GLU A 1 185 ? 13.891 4.222 11.164 1.00 84.25 185 GLU A C 1
ATOM 1408 O O . GLU A 1 185 ? 14.200 3.274 11.889 1.00 84.25 185 GLU A O 1
ATOM 1413 N N . THR A 1 186 ? 14.525 5.396 11.235 1.00 85.56 186 THR A N 1
ATOM 1414 C CA . THR A 1 186 ? 15.672 5.635 12.124 1.00 85.56 186 THR A CA 1
ATOM 1415 C C . THR A 1 186 ? 15.312 5.354 13.588 1.00 85.56 186 THR A C 1
ATOM 1417 O O . THR A 1 186 ? 16.073 4.703 14.308 1.00 85.56 186 THR A O 1
ATOM 1420 N N . ARG A 1 187 ? 14.120 5.775 14.038 1.00 86.50 187 ARG A N 1
ATOM 1421 C CA . ARG A 1 187 ? 13.631 5.480 15.399 1.00 86.50 187 ARG A CA 1
ATOM 1422 C C . ARG A 1 187 ? 13.409 3.986 15.620 1.00 86.50 187 ARG A C 1
ATOM 1424 O O . ARG A 1 187 ? 13.738 3.469 16.687 1.00 86.50 187 ARG A O 1
ATOM 1431 N N . LEU A 1 188 ? 12.873 3.295 14.615 1.00 83.69 188 LEU A N 1
ATOM 1432 C CA . LEU A 1 188 ? 12.604 1.858 14.666 1.00 83.69 188 LEU A CA 1
ATOM 1433 C C . LEU A 1 188 ? 13.872 1.003 14.759 1.00 83.69 188 LEU A C 1
ATOM 1435 O O . LEU A 1 188 ? 13.788 -0.117 15.269 1.00 83.69 188 LEU A O 1
ATOM 1439 N N . ARG A 1 189 ? 15.017 1.504 14.278 1.00 78.75 189 ARG A N 1
ATOM 1440 C CA . ARG A 1 189 ? 16.333 0.863 14.438 1.00 78.75 189 ARG A CA 1
ATOM 1441 C C . ARG A 1 189 ? 17.006 1.190 15.765 1.00 78.75 189 ARG A C 1
ATOM 1443 O O . ARG A 1 189 ? 17.628 0.314 16.342 1.00 78.75 189 ARG A O 1
ATOM 1450 N N . GLY A 1 190 ? 16.877 2.424 16.255 1.00 71.88 190 GLY A N 1
ATOM 1451 C CA . GLY A 1 190 ? 17.460 2.840 17.539 1.00 71.88 190 GLY A CA 1
ATOM 1452 C C . GLY A 1 190 ? 16.761 2.264 18.777 1.00 71.88 190 GLY A C 1
ATOM 1453 O O . GLY A 1 190 ? 17.244 2.456 19.886 1.00 71.88 190 GLY A O 1
ATOM 1454 N N . SER A 1 191 ? 15.624 1.589 18.584 1.00 58.56 191 SER A N 1
ATOM 1455 C CA . SER A 1 191 ? 14.821 0.957 19.640 1.00 58.56 191 SER A CA 1
ATOM 1456 C C . SER A 1 191 ? 14.976 -0.576 19.681 1.00 58.56 191 SER A C 1
ATOM 1458 O O . SER A 1 191 ? 14.190 -1.232 20.361 1.00 58.56 191 SER A O 1
ATOM 1460 N N . ALA A 1 192 ? 15.918 -1.138 18.910 1.00 50.06 192 ALA A N 1
ATOM 1461 C CA . ALA A 1 192 ? 16.195 -2.574 18.791 1.00 50.06 192 ALA A CA 1
ATOM 1462 C C . ALA A 1 192 ? 17.465 -2.983 19.549 1.00 50.06 192 ALA A C 1
ATOM 1464 O O . ALA A 1 192 ? 18.393 -2.147 19.634 1.00 50.06 192 ALA A O 1
#

pLDDT: mean 84.49, std 13.03, range [39.75, 97.81]

Radius of gyration: 16.01 Å; chains: 1; bounding box: 37×42×43 Å